Protein AF-N9PE21-F1 (afdb_monomer_lite)

Sequence (250 aa):
MKIEFIKHDYENELDTVLYGLNVDQYQYDQEKIIFHNCLNPQIITEMDALKLFTRTKKDYLFGLYLSCHQKNLHEKMSDQIYFCFDFAYQNNDLVIFYSFDGEEDAELELNEFFKRKELIYKYLKGECGQKYWFALSDFDKKCWLDVSYLRAQLVQKDDRIVKEIILDGAYIESELDLYCYIGEEVCGVLGYMGCNSMALRDCLTDEIRPIQYPLRIVWKNFEYSKQKFNQDDIQYFIDLLSQNADLQIC

Foldseek 3Di:
DKKFKWFADPVVRDIDTPDMWDADDWDDDQWKIKGPLGADPVNVVSCVVVVVQVCQDFDVRIWMKDKDWDADPPDIFMDIDIDTWGWDDDPNMIMTGDPPPPDPPVSLVVVLRVLLNVVVVCVRVVVQAPLSLLPDDPSSLLSLQVNLVRRLPPPDDPLAAAAEFEAELLSALDPSSVQQRVQCRFQNHSGGCDRDLVSNLCSLPVPSGRYDHNHHYEYEPNVSNVVNDDPVVSVVVVVSCVVRHNYHYD

pLDDT: mean 90.0, std 10.02, range [47.62, 98.75]

Secondary structure (DSSP, 8-state):
-EEEEEEEETTTTEEEEEEEEE-S-EEE-SSEEEETT---HHHHHHHHHTT-TT--S--TTEEEEEEEEEE-SS-EEEEEEEE--EEEEETTEEEEE---SS-HHHHHHHHHHHHHHHHHHHHHTT---TTGGGGS-HHHHHHHHHHHHHHHTS-------EEEEEEEGGG-SSHHHHHHHHHHHHH-TT--S-SSHHHHHHHHHSS-SSEEEEEEEEEETHHHHHTTS-HHHHHHHHHHHHHHSEEEE-

Structure (mmCIF, N/CA/C/O backbone):
data_AF-N9PE21-F1
#
_entry.id   AF-N9PE21-F1
#
loop_
_atom_site.group_PDB
_atom_site.id
_atom_site.type_symbol
_atom_site.label_atom_id
_atom_site.label_alt_id
_atom_site.label_comp_id
_atom_site.label_asym_id
_atom_site.label_entity_id
_atom_site.label_seq_id
_atom_site.pdbx_PDB_ins_code
_atom_site.Cartn_x
_atom_site.Cartn_y
_atom_site.Cartn_z
_atom_site.occupancy
_atom_site.B_iso_or_equiv
_atom_site.auth_seq_id
_atom_site.auth_comp_id
_atom_site.auth_asym_id
_atom_site.auth_atom_id
_atom_site.pdbx_PDB_model_num
ATOM 1 N N . MET A 1 1 ? -13.674 -7.285 9.544 1.00 89.44 1 MET A N 1
ATOM 2 C CA . MET A 1 1 ? -12.725 -6.305 10.126 1.00 89.44 1 MET A CA 1
ATOM 3 C C . MET A 1 1 ? -12.658 -6.569 11.615 1.00 89.44 1 MET A C 1
ATOM 5 O O . MET A 1 1 ? -13.638 -7.074 12.151 1.00 89.44 1 MET A O 1
ATOM 9 N N . LYS A 1 2 ? -11.532 -6.298 12.265 1.00 91.94 2 LYS A N 1
ATOM 10 C CA . LYS A 1 2 ? -11.406 -6.436 13.713 1.00 91.94 2 LYS A CA 1
ATOM 11 C C . LYS A 1 2 ? -11.148 -5.060 14.322 1.00 91.94 2 LYS A C 1
ATOM 13 O O . LYS A 1 2 ? -10.406 -4.271 13.746 1.00 91.94 2 LYS A O 1
ATOM 18 N N . ILE A 1 3 ? -11.808 -4.790 15.439 1.00 91.19 3 ILE A N 1
ATOM 19 C CA . ILE A 1 3 ? -11.647 -3.592 16.256 1.00 91.19 3 ILE A CA 1
ATOM 20 C C . ILE A 1 3 ? -11.033 -4.039 17.575 1.00 91.19 3 ILE A C 1
ATOM 22 O O . ILE A 1 3 ? -11.584 -4.928 18.224 1.00 91.19 3 ILE A O 1
ATOM 26 N N . GLU A 1 4 ? -9.923 -3.442 17.983 1.00 92.06 4 GLU A N 1
ATOM 27 C CA . GLU A 1 4 ? -9.265 -3.743 19.252 1.00 92.06 4 GLU A CA 1
ATOM 28 C C . GLU A 1 4 ? -9.122 -2.473 20.081 1.00 92.06 4 GLU A C 1
ATOM 30 O O . GLU A 1 4 ? -8.476 -1.519 19.663 1.00 92.06 4 GLU A O 1
ATOM 35 N N . PHE A 1 5 ? -9.730 -2.477 21.266 1.00 88.81 5 PHE A N 1
ATOM 36 C CA . PHE A 1 5 ? -9.583 -1.426 22.266 1.00 88.81 5 PHE A CA 1
ATOM 37 C C . PHE A 1 5 ? -8.279 -1.643 23.004 1.00 88.81 5 PHE A C 1
ATOM 39 O O . PHE A 1 5 ? -8.094 -2.685 23.640 1.00 88.81 5 PH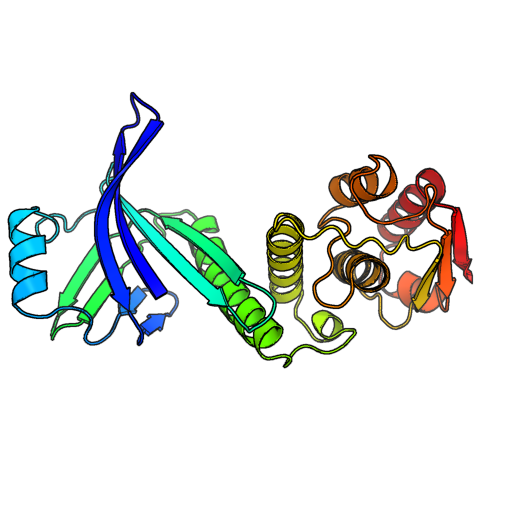E A O 1
ATOM 46 N N . ILE A 1 6 ? -7.389 -0.664 22.917 1.00 89.62 6 ILE A N 1
ATOM 47 C CA . ILE A 1 6 ? -6.035 -0.761 23.439 1.00 89.62 6 ILE A CA 1
ATOM 48 C C . ILE A 1 6 ? -5.814 0.313 24.485 1.00 89.62 6 ILE A C 1
ATOM 50 O O . ILE A 1 6 ? -6.261 1.450 24.343 1.00 89.62 6 ILE A O 1
ATOM 54 N N . LYS A 1 7 ? -5.102 -0.074 25.541 1.00 88.12 7 LYS A N 1
ATOM 55 C CA . LYS A 1 7 ? -4.497 0.859 26.478 1.00 88.12 7 LYS A CA 1
ATOM 56 C C . LYS A 1 7 ? -2.994 0.901 26.241 1.00 88.12 7 LYS A C 1
ATOM 58 O O . LYS A 1 7 ? -2.342 -0.138 26.354 1.00 88.12 7 LYS A O 1
ATOM 63 N N . HIS A 1 8 ? -2.486 2.092 25.963 1.00 85.56 8 HIS A N 1
ATOM 64 C CA . HIS A 1 8 ? -1.066 2.361 25.819 1.00 85.56 8 HIS A CA 1
ATOM 65 C C . HIS A 1 8 ? -0.448 2.711 27.177 1.00 85.56 8 HIS A C 1
ATOM 67 O O . HIS A 1 8 ? -1.010 3.484 27.962 1.00 85.56 8 HIS A O 1
ATOM 73 N N . ASP A 1 9 ? 0.710 2.128 27.455 1.00 86.12 9 ASP A N 1
ATOM 74 C CA . ASP A 1 9 ? 1.571 2.461 28.582 1.00 86.12 9 ASP A CA 1
ATOM 75 C C . ASP A 1 9 ? 2.827 3.170 28.061 1.00 86.12 9 ASP A C 1
ATOM 77 O O . ASP A 1 9 ? 3.767 2.514 27.613 1.00 86.12 9 ASP A O 1
ATOM 81 N N . TYR A 1 10 ? 2.840 4.506 28.132 1.00 80.50 10 TYR A N 1
ATOM 82 C CA . TYR A 1 10 ? 3.963 5.324 27.656 1.00 80.50 10 TYR A CA 1
ATOM 83 C C . TYR A 1 10 ? 5.261 5.090 28.433 1.00 80.50 10 TYR A C 1
ATOM 85 O O . TYR A 1 10 ? 6.333 5.328 27.887 1.00 80.50 10 TYR A O 1
ATOM 93 N N . GLU A 1 11 ? 5.197 4.662 29.699 1.00 84.75 11 GLU A N 1
ATOM 94 C CA . GLU A 1 11 ? 6.416 4.449 30.490 1.00 84.75 11 GLU A CA 1
ATOM 95 C C . GLU A 1 11 ? 7.181 3.215 30.007 1.00 84.75 11 GLU A C 1
ATOM 97 O O . GLU A 1 11 ? 8.410 3.192 30.053 1.00 84.75 11 GLU A O 1
ATOM 102 N N . ASN A 1 12 ? 6.452 2.200 29.537 1.00 87.00 12 ASN A N 1
ATOM 103 C CA . ASN A 1 12 ? 7.014 0.924 29.106 1.00 87.00 12 ASN A CA 1
ATOM 104 C C . ASN A 1 12 ? 6.946 0.702 27.586 1.00 87.00 12 ASN A C 1
ATOM 106 O O . ASN A 1 12 ? 7.414 -0.334 27.121 1.00 87.00 12 ASN A O 1
ATOM 110 N N . GLU A 1 13 ? 6.361 1.639 26.832 1.00 84.31 13 GLU A N 1
ATOM 111 C CA . GLU A 1 13 ? 6.072 1.528 25.392 1.00 84.31 13 GLU A CA 1
ATOM 112 C C . GLU A 1 13 ? 5.295 0.242 25.047 1.00 84.31 13 GLU A C 1
ATOM 114 O O . GLU A 1 13 ? 5.602 -0.476 24.093 1.00 84.31 13 GLU A O 1
ATOM 119 N N . LEU A 1 14 ? 4.282 -0.079 25.861 1.00 87.31 14 LEU A N 1
ATOM 120 C CA . LEU A 1 14 ? 3.500 -1.312 25.742 1.00 87.31 14 LEU A CA 1
ATOM 121 C C . LEU A 1 14 ? 2.034 -1.038 25.408 1.00 87.31 14 LEU A C 1
ATOM 123 O O . LEU A 1 14 ? 1.333 -0.336 26.137 1.00 87.31 14 LEU A O 1
ATOM 127 N N . ASP A 1 15 ? 1.544 -1.710 24.369 1.00 86.44 15 ASP A N 1
ATOM 128 C CA . ASP A 1 15 ? 0.126 -1.759 24.016 1.00 86.44 15 ASP A CA 1
ATOM 129 C C . ASP A 1 15 ? -0.542 -2.999 24.621 1.00 86.44 15 ASP A C 1
ATOM 131 O O . ASP A 1 15 ? -0.157 -4.139 24.353 1.00 86.44 15 ASP A O 1
ATOM 135 N N . THR A 1 16 ? -1.586 -2.789 25.426 1.00 89.75 16 THR A N 1
ATOM 136 C CA . THR A 1 16 ? -2.409 -3.874 25.979 1.00 89.75 16 THR A CA 1
ATOM 137 C C . THR A 1 16 ? -3.788 -3.885 25.335 1.00 89.75 16 THR A C 1
ATOM 139 O O . THR A 1 16 ? -4.572 -2.955 25.528 1.00 89.75 16 THR A O 1
ATOM 142 N N . VAL A 1 17 ? -4.122 -4.970 24.629 1.00 91.25 17 VAL A N 1
ATOM 143 C CA . VAL A 1 17 ? -5.485 -5.206 24.130 1.00 91.25 17 VAL A CA 1
ATOM 144 C C . VAL A 1 17 ? -6.409 -5.498 25.309 1.00 91.25 17 VAL A C 1
ATOM 146 O O . VAL A 1 17 ? -6.229 -6.476 26.034 1.00 91.25 17 VAL A O 1
ATOM 149 N N . LEU A 1 18 ? -7.421 -4.658 25.485 1.00 90.62 18 LEU A N 1
ATOM 150 C CA . LEU A 1 18 ? -8.425 -4.790 26.536 1.00 90.62 18 LEU A CA 1
ATOM 151 C C . LEU A 1 18 ? -9.670 -5.524 26.057 1.00 90.62 18 LEU A C 1
ATOM 153 O O . LEU A 1 18 ? -10.272 -6.277 26.818 1.00 90.62 18 LEU A O 1
ATOM 157 N N . TYR A 1 19 ? -10.064 -5.292 24.806 1.00 91.00 19 TYR A N 1
ATOM 158 C CA . TYR A 1 19 ? -11.241 -5.920 24.224 1.00 91.00 19 TYR A CA 1
ATOM 159 C C . TYR A 1 19 ? -11.145 -5.962 22.701 1.00 91.00 19 TYR A C 1
ATOM 161 O O . TYR A 1 19 ? -10.560 -5.066 22.097 1.00 91.00 19 TYR A O 1
ATOM 169 N N . GLY A 1 20 ? -11.731 -6.985 22.076 1.00 91.69 20 GLY A N 1
ATOM 170 C CA . GLY A 1 20 ? -11.689 -7.180 20.628 1.00 91.69 20 GLY A CA 1
ATOM 171 C C . GLY A 1 20 ? -13.053 -7.549 20.054 1.00 91.69 20 GLY A C 1
ATOM 172 O O . GLY A 1 20 ? -13.732 -8.427 20.581 1.00 91.69 20 GLY A O 1
ATOM 173 N N . LEU A 1 21 ? -13.430 -6.917 18.946 1.00 91.81 21 LEU A N 1
ATOM 174 C CA . LEU A 1 21 ? -14.684 -7.143 18.232 1.00 91.81 21 LEU A CA 1
ATOM 175 C C . LEU A 1 21 ? -14.412 -7.500 16.776 1.00 91.81 21 LEU A C 1
ATOM 177 O O . LEU A 1 21 ? -13.614 -6.848 16.109 1.00 91.81 21 LEU A O 1
ATOM 181 N N . ASN A 1 22 ? -15.117 -8.505 16.260 1.00 90.69 22 ASN A N 1
ATOM 182 C CA . ASN A 1 22 ? -15.176 -8.750 14.822 1.00 90.69 22 ASN A CA 1
ATOM 183 C C . ASN A 1 22 ? -16.425 -8.081 14.260 1.00 90.69 22 ASN A C 1
ATOM 185 O O . ASN A 1 22 ? -17.516 -8.257 14.798 1.00 90.69 22 ASN A O 1
ATOM 189 N N . VAL A 1 23 ? -16.255 -7.333 13.174 1.00 90.50 23 VAL A N 1
ATOM 190 C CA . VAL A 1 23 ? -17.338 -6.611 12.511 1.00 90.50 23 VAL A CA 1
ATOM 191 C C . VAL A 1 23 ? -17.333 -6.881 11.015 1.00 90.50 23 VAL A C 1
ATOM 193 O O . VAL A 1 23 ? -16.296 -6.769 10.347 1.00 90.50 23 VAL A O 1
ATOM 196 N N . ASP A 1 24 ? -18.520 -7.184 10.497 1.00 86.81 24 ASP A N 1
ATOM 197 C CA . ASP A 1 24 ? -18.759 -7.457 9.081 1.00 86.81 24 ASP A CA 1
ATOM 198 C C . ASP A 1 24 ? -19.361 -6.260 8.338 1.00 86.81 24 ASP A C 1
ATOM 200 O O . ASP A 1 24 ? -19.059 -6.053 7.164 1.00 86.81 24 ASP A O 1
ATOM 204 N N . GLN A 1 25 ? -20.186 -5.458 9.017 1.00 91.56 25 GLN A N 1
ATOM 205 C CA . GLN A 1 25 ? -20.906 -4.330 8.429 1.00 91.56 25 GLN A CA 1
ATOM 206 C C . GLN A 1 25 ? -20.459 -3.013 9.046 1.00 91.56 25 GLN A C 1
ATOM 208 O O . GLN A 1 25 ? -20.489 -2.841 10.263 1.00 91.56 25 GLN A O 1
ATOM 213 N N . TYR A 1 26 ? -20.062 -2.074 8.196 1.00 92.00 26 TYR A N 1
ATOM 214 C CA . TYR A 1 26 ? -19.670 -0.743 8.624 1.00 92.00 26 TYR A CA 1
ATOM 215 C C . TYR A 1 26 ? -19.947 0.291 7.532 1.00 92.00 26 TYR A C 1
ATOM 217 O O . TYR A 1 26 ? -20.023 -0.047 6.349 1.00 92.00 26 TYR A O 1
ATOM 225 N N . GLN A 1 27 ? -20.058 1.545 7.949 1.00 91.31 27 GLN A N 1
ATOM 226 C CA . GLN A 1 27 ? -20.088 2.735 7.111 1.00 91.31 27 GLN A CA 1
ATOM 227 C C . GLN A 1 27 ? -19.018 3.706 7.617 1.00 91.31 27 GLN A C 1
ATOM 229 O O . GLN A 1 27 ? -18.756 3.766 8.814 1.00 91.31 27 GLN A O 1
ATOM 234 N N . TYR A 1 28 ? -18.400 4.453 6.712 1.00 88.38 28 TYR A N 1
ATOM 235 C CA . TYR A 1 28 ? -17.397 5.463 7.029 1.00 88.38 28 TYR A CA 1
ATOM 236 C C . TYR A 1 28 ? -17.620 6.691 6.143 1.00 88.38 28 TYR A C 1
ATOM 238 O O . TYR A 1 28 ? -17.964 6.540 4.968 1.00 88.38 28 TYR A O 1
ATOM 246 N N . ASP A 1 29 ? -17.462 7.876 6.722 1.00 83.44 29 ASP A N 1
ATOM 247 C CA . ASP A 1 29 ? -17.485 9.169 6.035 1.00 83.44 29 ASP A CA 1
ATOM 248 C C . ASP A 1 29 ? -16.375 10.082 6.589 1.00 83.44 29 ASP A C 1
ATOM 250 O O . ASP A 1 29 ? -15.384 9.587 7.098 1.00 83.44 29 ASP A O 1
ATOM 254 N N . GLN A 1 30 ? -16.470 11.405 6.456 1.00 76.12 30 GLN A N 1
ATOM 255 C CA . GLN A 1 30 ? -15.433 12.316 6.964 1.00 76.12 30 GLN A CA 1
ATOM 256 C C . GLN A 1 30 ? -15.584 12.653 8.454 1.00 76.12 30 GLN A C 1
ATOM 258 O O . GLN A 1 30 ? -14.714 13.303 9.014 1.00 76.12 30 GLN A O 1
ATOM 263 N N . GLU A 1 31 ? -16.655 12.226 9.121 1.00 80.06 31 GLU A N 1
ATOM 264 C CA . GLU A 1 31 ? -16.940 12.593 10.516 1.00 80.06 31 GLU A CA 1
ATOM 265 C C . GLU A 1 31 ? -16.901 11.392 11.465 1.00 80.06 31 GLU A C 1
ATOM 267 O O . GLU A 1 31 ? -16.630 11.538 12.663 1.00 80.06 31 GLU A O 1
ATOM 272 N N . LYS A 1 32 ? -17.239 10.201 10.961 1.00 86.62 32 LYS A N 1
ATOM 273 C CA . LYS A 1 32 ? -17.385 9.003 11.787 1.00 86.62 32 LYS A CA 1
ATOM 274 C C . LYS A 1 32 ? -17.209 7.693 11.027 1.00 86.62 32 LYS A C 1
ATOM 276 O O . LYS A 1 32 ? -17.434 7.580 9.823 1.00 86.62 32 LYS A O 1
ATOM 281 N N . ILE A 1 33 ? -16.924 6.648 11.803 1.00 89.88 33 ILE A N 1
ATOM 282 C CA . ILE A 1 33 ? -17.115 5.253 11.397 1.00 89.88 33 ILE A CA 1
ATOM 283 C C . ILE A 1 33 ? -18.283 4.690 12.204 1.00 89.88 33 ILE A C 1
ATOM 285 O O . ILE A 1 33 ? -18.308 4.791 13.429 1.00 89.88 33 ILE A O 1
ATOM 289 N N . ILE A 1 34 ? -19.237 4.054 11.537 1.00 92.25 34 ILE A N 1
ATOM 290 C CA . ILE A 1 34 ? -20.330 3.322 12.173 1.00 92.25 34 ILE A CA 1
ATOM 291 C C . ILE A 1 34 ? -20.122 1.836 11.913 1.00 92.25 34 ILE A C 1
ATOM 293 O O . ILE A 1 34 ? -20.087 1.406 10.765 1.00 92.25 34 ILE A O 1
ATOM 297 N N . PHE A 1 35 ? -20.018 1.042 12.970 1.00 93.06 35 PHE A N 1
ATOM 298 C CA . PHE A 1 35 ? -19.996 -0.416 12.917 1.00 93.06 35 PHE A CA 1
ATOM 299 C C . PHE A 1 35 ? -21.379 -0.924 13.298 1.00 93.06 35 PHE A C 1
ATOM 301 O O . PHE A 1 35 ? -21.824 -0.742 14.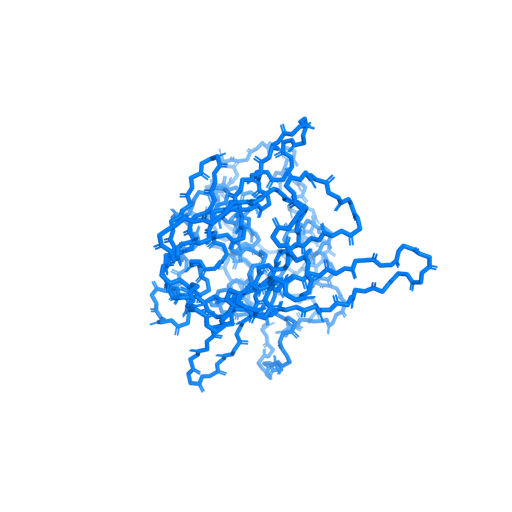432 1.00 93.06 35 PHE A O 1
ATOM 308 N N . HIS A 1 36 ? -22.071 -1.533 12.339 1.00 94.00 36 HIS A N 1
ATOM 309 C CA . HIS A 1 36 ? -23.476 -1.877 12.498 1.00 94.00 36 HIS A CA 1
ATOM 310 C C . HIS A 1 36 ? -23.667 -3.218 13.198 1.00 94.00 36 HIS A C 1
ATOM 312 O O . HIS A 1 36 ? -22.988 -4.196 12.878 1.00 94.00 36 HIS A O 1
ATOM 318 N N . ASN A 1 37 ? -24.648 -3.274 14.102 1.00 92.06 37 ASN A N 1
ATOM 319 C CA . ASN A 1 37 ? -25.101 -4.473 14.806 1.00 92.06 37 ASN A CA 1
ATOM 320 C C . ASN A 1 37 ? -23.958 -5.289 15.441 1.00 92.06 37 ASN A C 1
ATOM 322 O O . ASN A 1 37 ? -24.026 -6.519 15.506 1.00 92.06 37 ASN A O 1
ATOM 326 N N . CYS A 1 38 ? -22.889 -4.625 15.886 1.00 91.50 38 CYS A N 1
ATOM 327 C CA . CYS A 1 38 ? -21.704 -5.286 16.428 1.00 91.50 38 CYS A CA 1
ATOM 328 C C . CYS A 1 38 ? -21.755 -5.473 17.951 1.00 91.50 38 CYS A C 1
ATOM 330 O O . CYS A 1 38 ? -20.919 -6.184 18.507 1.00 91.50 38 CYS A O 1
ATOM 332 N N . LEU A 1 39 ? -22.719 -4.847 18.633 1.00 91.00 39 LEU A N 1
ATOM 333 C CA . LEU A 1 39 ? -22.893 -4.933 20.080 1.00 91.00 39 LEU A CA 1
ATOM 334 C C . LEU A 1 39 ? -24.134 -5.765 20.412 1.00 91.00 39 LEU A C 1
ATOM 336 O O . LEU A 1 39 ? -25.225 -5.520 19.909 1.00 91.00 39 LEU A O 1
ATOM 340 N N . ASN A 1 40 ? -23.983 -6.750 21.292 1.00 89.94 40 ASN A N 1
ATOM 341 C CA . ASN A 1 40 ? -25.093 -7.522 21.852 1.00 89.94 40 ASN A CA 1
ATOM 342 C C . ASN A 1 40 ? -25.111 -7.369 23.389 1.00 89.94 40 ASN A C 1
ATOM 344 O O . ASN A 1 40 ? -24.142 -6.858 23.954 1.00 89.94 40 ASN A O 1
ATOM 348 N N . PRO A 1 41 ? -26.169 -7.809 24.098 1.00 90.19 41 PRO A N 1
ATOM 349 C CA . PRO A 1 41 ? -26.272 -7.600 25.545 1.00 90.19 41 PRO A CA 1
ATOM 350 C C . PRO A 1 41 ? -25.096 -8.159 26.360 1.00 90.19 41 PRO A C 1
ATOM 352 O O . PRO A 1 41 ? -24.710 -7.567 27.369 1.00 90.19 41 PRO A O 1
ATOM 355 N N . GLN A 1 42 ? -24.508 -9.278 25.923 1.00 92.31 42 GLN A N 1
ATOM 356 C CA . GLN A 1 42 ? -23.331 -9.851 26.571 1.00 92.31 42 GLN A CA 1
ATOM 357 C C . GLN A 1 42 ? -22.110 -8.942 26.383 1.00 92.31 42 GLN A C 1
ATOM 359 O O . GLN A 1 42 ? -21.472 -8.578 27.366 1.00 92.31 42 GLN A O 1
ATOM 364 N N . ILE A 1 43 ? -21.836 -8.523 25.144 1.00 91.00 43 ILE A N 1
ATOM 365 C CA . ILE A 1 43 ? -20.731 -7.610 24.810 1.00 91.00 43 ILE A CA 1
ATOM 366 C C . ILE A 1 43 ? -20.858 -6.306 25.600 1.00 91.00 43 ILE A C 1
ATOM 368 O O . ILE A 1 43 ? -19.885 -5.842 26.184 1.00 91.00 43 ILE A O 1
ATOM 372 N N . ILE A 1 44 ? -22.065 -5.737 25.668 1.00 88.62 44 ILE A N 1
ATOM 373 C CA . ILE A 1 44 ? -22.308 -4.498 26.414 1.00 88.62 44 ILE A CA 1
ATOM 374 C C . ILE A 1 44 ? -21.953 -4.695 27.894 1.00 88.62 44 ILE A C 1
ATOM 376 O O . ILE A 1 44 ? -21.209 -3.902 28.460 1.00 88.62 44 ILE A O 1
ATOM 380 N N . THR A 1 45 ? -22.397 -5.800 28.496 1.00 90.75 45 THR A N 1
ATOM 381 C CA . THR A 1 45 ? -22.094 -6.113 29.902 1.00 90.75 45 THR A CA 1
ATOM 382 C C . THR A 1 45 ? -20.586 -6.249 30.150 1.00 90.75 45 THR A C 1
ATOM 384 O O . THR A 1 45 ? -20.071 -5.752 31.152 1.00 90.75 45 THR A O 1
ATOM 387 N N . GLU A 1 46 ? -19.861 -6.905 29.242 1.00 91.25 46 GLU A N 1
ATOM 388 C CA . GLU A 1 46 ? -18.405 -7.075 29.334 1.00 91.25 46 GLU A CA 1
ATOM 389 C C . GLU A 1 46 ? -17.667 -5.734 29.201 1.00 91.25 46 GLU A C 1
ATOM 391 O O . GLU A 1 46 ? -16.805 -5.407 30.020 1.00 91.25 46 GLU A O 1
ATOM 396 N N . MET A 1 47 ? -18.039 -4.921 28.212 1.00 88.94 47 MET A N 1
ATOM 397 C CA . MET A 1 47 ? -17.443 -3.606 27.973 1.00 88.94 47 MET A CA 1
ATOM 398 C C . MET A 1 47 ? -17.753 -2.603 29.105 1.00 88.94 47 MET A C 1
ATOM 400 O O . MET A 1 47 ? -16.886 -1.796 29.459 1.00 88.94 47 MET A O 1
ATOM 404 N N . ASP A 1 48 ? -18.939 -2.680 29.721 1.00 87.94 48 ASP A N 1
ATOM 405 C CA . ASP A 1 48 ? -19.306 -1.919 30.925 1.00 87.94 48 ASP A CA 1
ATOM 406 C C . ASP A 1 48 ? -18.436 -2.307 32.127 1.00 87.94 48 ASP A C 1
ATOM 408 O O . ASP A 1 48 ? -17.896 -1.437 32.817 1.00 87.94 48 ASP A O 1
ATOM 412 N N . ALA A 1 49 ? -18.240 -3.610 32.365 1.00 89.69 49 ALA A N 1
ATOM 413 C CA . ALA A 1 49 ? -17.390 -4.103 33.452 1.00 89.69 49 ALA A CA 1
ATOM 414 C C . ALA A 1 49 ? -15.930 -3.634 33.303 1.00 89.69 49 ALA A C 1
ATOM 416 O O . ALA A 1 49 ? -15.257 -3.348 34.297 1.00 89.69 49 ALA A O 1
ATOM 417 N N . LEU A 1 50 ? -15.464 -3.490 32.059 1.00 87.25 50 LEU A N 1
ATOM 418 C CA . LEU A 1 50 ? -14.152 -2.944 31.703 1.00 87.25 50 LEU A CA 1
ATOM 419 C C . LEU A 1 50 ? -14.094 -1.405 31.718 1.00 87.25 50 LEU A C 1
ATOM 421 O O . LEU A 1 50 ? -13.025 -0.830 31.501 1.00 87.25 50 LEU A O 1
ATOM 425 N N . LYS A 1 51 ? -15.214 -0.724 32.003 1.00 84.94 51 LYS A N 1
ATOM 426 C CA . LYS A 1 51 ? -15.339 0.743 31.996 1.00 84.94 51 LYS A CA 1
ATOM 427 C C . LYS A 1 51 ? -14.912 1.362 30.661 1.00 84.94 51 LYS A C 1
ATOM 429 O O . LYS A 1 51 ? -14.255 2.408 30.634 1.00 84.94 51 LYS A O 1
ATOM 434 N N . LEU A 1 52 ? -15.252 0.702 29.552 1.00 81.50 52 LEU A N 1
ATOM 435 C CA . LEU A 1 52 ? -14.994 1.232 28.212 1.00 81.50 52 LEU A CA 1
ATOM 436 C C . LEU A 1 52 ? -16.000 2.336 27.881 1.00 81.50 52 LEU A C 1
ATOM 438 O O . LEU A 1 52 ? -15.600 3.425 27.490 1.00 81.50 52 LEU A O 1
ATOM 442 N N . PHE A 1 53 ? -17.290 2.116 28.148 1.00 75.50 53 PHE A N 1
ATOM 443 C CA . PHE A 1 53 ? -18.356 3.067 27.807 1.00 75.50 53 PHE A CA 1
ATOM 444 C C . PHE A 1 53 ? -18.381 4.353 28.639 1.00 75.50 53 PHE A C 1
ATOM 446 O O . PHE A 1 53 ? -19.018 5.327 28.253 1.00 75.50 53 PHE A O 1
ATOM 453 N N . THR A 1 54 ? -17.686 4.393 29.776 1.00 71.25 54 THR A N 1
ATOM 454 C CA . THR A 1 54 ? -17.605 5.604 30.609 1.00 71.25 54 THR A CA 1
ATOM 455 C C . THR A 1 54 ? -16.619 6.642 30.066 1.00 71.25 54 THR A C 1
ATOM 457 O O . THR A 1 54 ? -16.492 7.722 30.639 1.00 71.25 54 THR A O 1
ATOM 460 N N . ARG A 1 55 ? -15.881 6.314 29.000 1.00 66.19 55 ARG A N 1
ATOM 461 C CA . ARG A 1 55 ? -14.825 7.148 28.421 1.00 66.19 55 ARG A CA 1
ATOM 462 C C . ARG A 1 55 ? -15.369 7.858 27.187 1.00 66.19 55 ARG A C 1
ATOM 464 O O . ARG A 1 55 ? -15.258 7.362 26.078 1.00 66.19 55 ARG A O 1
ATOM 471 N N . THR A 1 56 ? -16.004 9.004 27.397 1.00 59.03 56 THR A N 1
ATOM 472 C CA . THR A 1 56 ? -16.634 9.797 26.325 1.00 59.03 56 THR A CA 1
ATOM 473 C C . THR A 1 56 ? -15.785 11.005 25.910 1.00 59.03 56 THR A C 1
ATOM 475 O O . THR A 1 56 ? -16.339 12.009 25.467 1.00 59.03 56 THR A O 1
ATOM 478 N N . LYS A 1 57 ? -14.477 10.978 26.193 1.00 64.25 57 LYS A N 1
ATOM 479 C CA . LYS A 1 57 ? -13.515 12.022 25.823 1.00 64.25 57 LYS A CA 1
ATOM 480 C C . LYS A 1 57 ? -12.188 11.379 25.438 1.00 64.25 57 LYS A C 1
ATOM 482 O O . LYS A 1 57 ? -11.765 10.450 26.133 1.00 64.25 57 LYS A O 1
ATOM 487 N N . LYS A 1 58 ? -11.522 11.956 24.433 1.00 66.50 58 LYS A N 1
ATOM 488 C CA . LYS A 1 58 ? -10.171 11.606 23.979 1.00 66.50 58 LYS A CA 1
ATOM 489 C C . LYS A 1 58 ? -9.228 11.428 25.175 1.00 66.50 58 LYS A C 1
ATOM 491 O O . LYS A 1 58 ? -8.960 12.369 25.924 1.00 66.50 58 LYS A O 1
ATOM 496 N N . ASP A 1 59 ? -8.749 10.201 25.347 1.00 72.31 59 ASP A N 1
ATOM 497 C CA . ASP A 1 59 ? -7.769 9.787 26.350 1.00 72.31 59 ASP A CA 1
ATOM 498 C C . ASP A 1 59 ? -6.568 9.228 25.591 1.00 72.31 59 ASP A C 1
ATOM 500 O O . ASP A 1 59 ? -6.677 8.181 24.969 1.00 72.31 59 ASP A O 1
ATOM 504 N N . TYR A 1 60 ? -5.433 9.925 25.614 1.00 73.25 60 TYR A N 1
ATOM 505 C CA . TYR A 1 60 ? -4.245 9.540 24.841 1.00 73.25 60 TYR A CA 1
ATOM 506 C C . TYR A 1 60 ? -3.623 8.211 25.295 1.00 73.25 60 TYR A C 1
ATOM 508 O O . TYR A 1 60 ? -2.848 7.610 24.560 1.00 73.25 60 TYR A O 1
ATOM 516 N N . LEU A 1 61 ? -3.985 7.715 26.484 1.00 79.44 61 LEU A N 1
ATOM 517 C CA . LEU A 1 61 ? -3.609 6.374 26.942 1.00 79.44 61 LEU A CA 1
ATOM 518 C C . LEU A 1 61 ? -4.492 5.281 26.333 1.00 79.44 61 LEU A C 1
ATOM 520 O O . LEU A 1 61 ? -4.328 4.109 26.670 1.00 79.44 61 LEU A O 1
ATOM 524 N N . PHE A 1 62 ? -5.474 5.646 25.514 1.00 79.50 62 PHE A N 1
ATOM 525 C CA . PHE A 1 62 ? -6.481 4.746 24.993 1.00 79.50 62 PHE A CA 1
ATOM 526 C C . PHE A 1 62 ? -6.710 4.981 23.504 1.00 79.50 62 PHE A C 1
ATOM 528 O O . PHE A 1 62 ? -6.991 6.091 23.059 1.00 79.50 62 PHE A O 1
ATOM 535 N N . GLY A 1 63 ? -6.665 3.909 22.729 1.00 83.75 63 GLY A N 1
ATOM 536 C CA . GLY A 1 63 ? -6.882 3.989 21.293 1.00 83.75 63 GLY A CA 1
ATOM 537 C C . GLY A 1 63 ? -7.548 2.747 20.739 1.00 83.75 63 GLY A C 1
ATOM 538 O O . GLY A 1 63 ? -7.854 1.791 21.462 1.00 83.75 63 GLY A O 1
ATOM 539 N N . LEU A 1 64 ? -7.815 2.794 19.442 1.00 85.62 64 LEU A N 1
ATOM 540 C CA . LEU A 1 64 ? -8.335 1.672 18.684 1.00 85.62 64 LEU A CA 1
ATOM 541 C C . LEU A 1 64 ? -7.324 1.239 17.651 1.00 85.62 64 LEU A C 1
ATOM 543 O O . LEU A 1 64 ? -6.844 2.061 16.877 1.00 85.62 64 LEU A O 1
ATOM 547 N N . TYR A 1 65 ? -7.095 -0.067 17.591 1.00 89.56 65 TYR A N 1
ATOM 548 C CA . TYR A 1 65 ? -6.568 -0.694 16.394 1.00 89.56 65 TYR A CA 1
ATOM 549 C C . TYR A 1 65 ? -7.725 -1.177 15.530 1.00 89.56 65 TYR A C 1
ATOM 551 O O . TYR A 1 65 ? -8.540 -2.005 15.950 1.00 89.56 65 TYR A O 1
ATOM 559 N N . LEU A 1 66 ? -7.776 -0.682 14.299 1.00 91.25 66 LEU A N 1
ATOM 560 C CA . LEU A 1 66 ? -8.539 -1.322 13.241 1.00 91.25 66 LEU A CA 1
ATOM 561 C C . LEU A 1 66 ? -7.594 -2.218 12.466 1.00 91.25 66 LEU A C 1
ATOM 563 O O . LEU A 1 66 ? -6.577 -1.758 11.959 1.00 91.25 66 LEU A O 1
ATOM 567 N N . SER A 1 67 ? -7.942 -3.492 12.343 1.00 91.38 67 SER A N 1
ATOM 568 C CA . SER A 1 67 ? -7.183 -4.427 11.524 1.00 91.38 67 SER A CA 1
ATOM 569 C C . SER A 1 67 ? -8.071 -5.106 10.493 1.00 91.38 67 SER A C 1
ATOM 571 O O . SER A 1 67 ? -9.232 -5.488 10.722 1.00 91.38 67 SER A O 1
ATOM 573 N N . CYS A 1 68 ? -7.518 -5.250 9.294 1.00 90.12 68 CYS A N 1
ATOM 574 C CA . CYS A 1 68 ? -8.107 -6.046 8.242 1.00 90.12 68 CYS A CA 1
ATOM 575 C C . CYS A 1 68 ? -7.197 -7.239 7.962 1.00 90.12 68 CYS A C 1
ATOM 577 O O . CYS A 1 68 ? -5.998 -7.104 7.755 1.00 90.12 68 CYS A O 1
ATOM 579 N N . HIS A 1 69 ? -7.780 -8.434 7.983 1.00 89.06 69 HIS A N 1
ATOM 580 C CA . HIS A 1 69 ? -7.087 -9.664 7.634 1.00 89.06 69 HIS A CA 1
ATOM 581 C C . HIS A 1 69 ? -7.859 -10.311 6.502 1.00 89.06 69 HIS A C 1
ATOM 583 O O . HIS A 1 69 ? -9.032 -10.658 6.658 1.00 89.06 69 HIS A O 1
ATOM 589 N N . GLN A 1 70 ? -7.206 -10.459 5.362 1.00 87.38 70 GLN A N 1
ATOM 590 C CA . GLN A 1 70 ? -7.796 -11.049 4.177 1.00 87.38 70 GLN A CA 1
ATOM 591 C C . GLN A 1 70 ? -6.902 -12.176 3.676 1.00 87.38 70 GLN A C 1
ATOM 593 O O . GLN A 1 70 ? -5.690 -12.178 3.885 1.00 87.38 70 GLN A O 1
ATOM 598 N N . LYS A 1 71 ? -7.512 -13.188 3.067 1.00 90.50 71 LYS A N 1
ATOM 599 C CA . LYS A 1 71 ? -6.786 -14.339 2.538 1.00 90.50 71 LYS A CA 1
ATOM 600 C C . LYS A 1 71 ? -7.493 -14.915 1.325 1.00 90.50 71 LYS A C 1
ATOM 602 O O . LYS A 1 71 ? -8.723 -14.907 1.272 1.00 90.50 71 LYS A O 1
ATOM 607 N N . ASN A 1 72 ? -6.715 -15.474 0.412 1.00 86.88 72 ASN A N 1
ATOM 608 C CA . ASN A 1 72 ? -7.191 -16.415 -0.593 1.00 86.88 72 ASN A CA 1
ATOM 609 C C . ASN A 1 72 ? -6.499 -17.777 -0.377 1.00 86.88 72 ASN A C 1
ATOM 611 O O . ASN A 1 72 ? -6.039 -18.075 0.726 1.00 86.88 72 ASN A O 1
ATOM 615 N N . LEU A 1 73 ? -6.481 -18.634 -1.400 1.00 84.06 73 LEU A N 1
ATOM 616 C CA . LEU A 1 73 ? -5.846 -19.955 -1.324 1.00 84.06 73 LEU A CA 1
ATOM 617 C C . LEU A 1 73 ? -4.310 -19.900 -1.256 1.00 84.06 73 LEU A C 1
ATOM 619 O O . LEU A 1 73 ? -3.697 -20.875 -0.829 1.00 84.06 73 LEU A O 1
ATOM 623 N N . HIS A 1 74 ? -3.701 -18.795 -1.683 1.00 82.31 74 HIS A N 1
ATOM 624 C CA . HIS A 1 74 ? -2.258 -18.670 -1.893 1.00 82.31 74 HIS A CA 1
ATOM 625 C C . HIS A 1 74 ? -1.601 -17.692 -0.919 1.00 82.31 74 HIS A C 1
ATOM 627 O O . HIS A 1 74 ? -0.466 -17.899 -0.505 1.00 82.31 74 HIS A O 1
ATOM 633 N N . GLU A 1 75 ? -2.315 -16.638 -0.534 1.00 86.94 75 GLU A N 1
ATOM 634 C CA . GLU A 1 75 ? -1.758 -15.508 0.193 1.00 86.94 75 GLU A CA 1
ATOM 635 C C . GLU A 1 75 ? -2.687 -15.059 1.324 1.00 86.94 75 GLU A C 1
ATOM 637 O O . GLU A 1 75 ? -3.919 -15.130 1.235 1.00 86.94 75 GLU A O 1
ATOM 642 N N . LYS A 1 76 ? -2.073 -14.575 2.406 1.00 89.88 76 LYS A N 1
ATOM 643 C CA . LYS A 1 76 ? -2.742 -13.910 3.523 1.00 89.88 76 LYS A CA 1
ATOM 644 C C . LYS A 1 76 ? -2.104 -12.545 3.695 1.00 89.88 76 LYS A C 1
ATOM 646 O O . LYS A 1 76 ? -0.908 -12.463 3.943 1.00 89.88 76 LYS A O 1
ATOM 651 N N . MET A 1 77 ? -2.920 -11.506 3.629 1.00 91.38 77 MET A N 1
ATOM 652 C CA . MET A 1 77 ? -2.490 -10.126 3.788 1.00 91.38 77 MET A CA 1
ATOM 653 C C . MET A 1 77 ? -3.219 -9.487 4.960 1.00 91.38 77 MET A C 1
ATOM 655 O O . MET A 1 77 ? -4.376 -9.811 5.256 1.00 91.38 77 MET A O 1
ATOM 659 N N . SER A 1 78 ? -2.528 -8.582 5.638 1.00 89.56 78 SER A N 1
ATOM 660 C CA . SER A 1 78 ? -3.109 -7.800 6.713 1.00 89.56 78 SER A CA 1
ATOM 661 C C . SER A 1 78 ? -2.611 -6.376 6.689 1.00 89.56 78 SER A C 1
ATOM 663 O O . SER A 1 78 ? -1.447 -6.144 6.381 1.00 89.56 78 SER A O 1
ATOM 665 N N . ASP A 1 79 ? -3.499 -5.470 7.063 1.00 92.31 79 ASP A N 1
ATOM 666 C CA . ASP A 1 79 ? -3.199 -4.063 7.281 1.00 92.31 79 ASP A CA 1
ATOM 667 C C . ASP A 1 79 ? -3.861 -3.623 8.587 1.00 92.31 79 ASP A C 1
ATOM 669 O O . ASP A 1 79 ? -4.862 -4.222 9.013 1.00 92.31 79 ASP A O 1
ATOM 673 N N . GLN A 1 80 ? -3.298 -2.609 9.229 1.00 91.31 80 GLN A N 1
ATOM 674 C CA . GLN A 1 80 ? -3.781 -2.096 10.500 1.00 91.31 80 GLN A CA 1
ATOM 675 C C . GLN A 1 80 ? -3.516 -0.600 10.641 1.00 91.31 80 GLN A C 1
ATOM 677 O O . GLN A 1 80 ? -2.544 -0.082 10.103 1.00 91.31 80 GLN A O 1
ATOM 682 N N . ILE A 1 81 ? -4.362 0.069 11.414 1.00 89.06 81 ILE A N 1
ATOM 683 C CA . ILE A 1 81 ? -4.193 1.470 11.793 1.00 89.06 81 ILE A CA 1
ATOM 684 C C . ILE A 1 81 ? -4.548 1.639 13.268 1.00 89.06 81 ILE A C 1
ATOM 686 O O . ILE A 1 81 ? -5.501 1.017 13.747 1.00 89.06 81 ILE A O 1
ATOM 690 N N . TYR A 1 82 ? -3.775 2.464 13.970 1.00 85.94 82 TYR A N 1
ATOM 691 C CA . TYR A 1 82 ? -4.035 2.873 15.345 1.00 85.94 82 TYR A CA 1
ATOM 692 C C . TYR A 1 82 ? -4.418 4.344 15.385 1.00 85.94 82 TYR A C 1
ATOM 694 O O . TYR A 1 82 ? -3.735 5.162 14.779 1.00 85.94 82 TYR A O 1
ATOM 702 N N . PHE A 1 83 ? -5.460 4.691 16.134 1.00 79.75 83 PHE A N 1
ATOM 703 C CA . PHE A 1 83 ? -5.787 6.091 16.388 1.00 79.75 83 PHE A CA 1
ATOM 704 C C . PHE A 1 83 ? -6.547 6.280 17.705 1.00 79.75 83 PHE A C 1
ATOM 706 O O . PHE A 1 83 ? -7.229 5.380 18.206 1.00 79.75 83 PHE A O 1
ATOM 713 N N . CYS A 1 84 ? -6.416 7.479 18.277 1.00 75.88 84 CYS A N 1
ATOM 714 C CA . CYS A 1 84 ? -7.208 7.935 19.422 1.00 75.88 84 CYS A CA 1
ATOM 715 C C . CYS A 1 84 ? -8.575 8.438 18.939 1.00 75.88 84 CYS A C 1
ATOM 717 O O . CYS A 1 84 ? -8.674 9.017 17.860 1.00 75.88 84 CYS A O 1
ATOM 719 N N . PHE A 1 85 ? -9.629 8.250 19.729 1.00 73.56 85 PHE A N 1
ATOM 720 C CA . PHE A 1 85 ? -10.997 8.447 19.252 1.00 73.56 85 PHE A CA 1
ATOM 721 C C . PHE A 1 85 ? -11.969 8.750 20.396 1.00 73.56 85 PHE A C 1
ATOM 723 O O . PHE A 1 85 ? -11.721 8.393 21.550 1.00 73.56 85 PHE A O 1
ATOM 730 N N . ASP A 1 86 ? -13.099 9.352 20.037 1.00 77.50 86 ASP A N 1
ATOM 731 C CA . ASP A 1 86 ? -14.316 9.347 20.839 1.00 77.50 86 ASP A CA 1
ATOM 732 C C . ASP A 1 86 ? -15.277 8.300 20.271 1.00 77.50 86 ASP A C 1
ATOM 734 O O . ASP A 1 86 ? -15.248 7.957 19.089 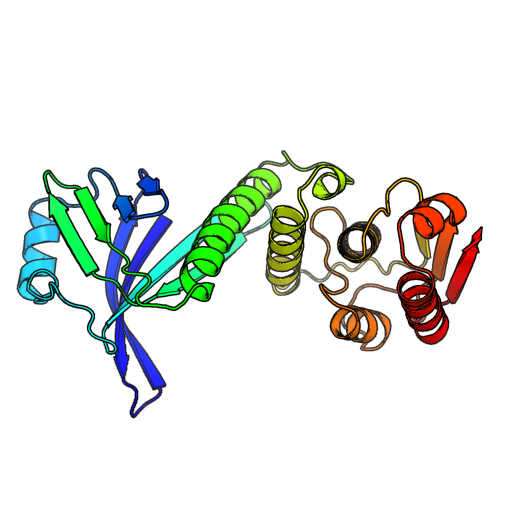1.00 77.50 86 ASP A O 1
ATOM 738 N N . PHE A 1 87 ? -16.166 7.757 21.094 1.00 81.50 87 PHE A N 1
ATOM 739 C CA . PHE A 1 87 ? -17.192 6.857 20.586 1.00 81.50 87 PHE A CA 1
ATOM 740 C C . PHE A 1 87 ? -18.494 6.973 21.357 1.00 81.50 87 PHE A C 1
ATOM 742 O O . PHE A 1 87 ? -18.534 7.342 22.530 1.00 81.50 87 PHE A O 1
ATOM 749 N N . ALA A 1 88 ? -19.570 6.610 20.678 1.00 83.88 88 ALA A N 1
ATOM 750 C CA . ALA A 1 88 ? -20.848 6.311 21.284 1.00 83.88 88 ALA A CA 1
ATOM 751 C C . ALA A 1 88 ? -21.312 4.932 20.831 1.00 83.88 88 ALA A C 1
ATOM 753 O O . ALA A 1 88 ? -20.775 4.329 19.902 1.00 83.88 88 ALA A O 1
ATOM 754 N N . TYR A 1 89 ? -22.355 4.444 21.479 1.00 83.94 89 TYR A N 1
ATOM 755 C CA . TYR A 1 89 ? -23.083 3.286 21.008 1.00 83.94 89 TYR A CA 1
ATOM 756 C C . TYR A 1 89 ? -24.575 3.583 21.039 1.00 83.94 89 TYR A C 1
ATOM 758 O O . TYR A 1 89 ? -25.081 4.234 21.955 1.00 83.94 89 TYR A O 1
ATOM 766 N N . GLN A 1 90 ? -25.284 3.126 20.016 1.00 83.56 90 GLN A N 1
ATOM 767 C CA . GLN A 1 90 ? -26.720 3.329 19.893 1.00 83.56 90 GLN A CA 1
ATOM 768 C C . GLN A 1 90 ? -27.308 2.188 19.072 1.00 83.56 90 GLN A C 1
ATOM 770 O O . GLN A 1 90 ? -26.760 1.837 18.038 1.00 83.56 90 GLN A O 1
ATOM 775 N N . ASN A 1 91 ? -28.438 1.619 19.501 1.00 85.62 91 ASN A N 1
ATOM 776 C CA . ASN A 1 91 ? -29.159 0.592 18.736 1.00 85.62 91 ASN A CA 1
ATOM 777 C C . ASN A 1 91 ? -28.282 -0.599 18.283 1.00 85.62 91 ASN A C 1
ATOM 779 O O . ASN A 1 91 ? -28.432 -1.056 17.159 1.00 85.62 91 ASN A O 1
ATOM 783 N N . ASN A 1 92 ? -27.396 -1.105 19.151 1.00 89.88 92 ASN A N 1
ATOM 784 C CA . ASN A 1 92 ? -26.410 -2.166 18.858 1.00 89.88 92 ASN A CA 1
ATOM 785 C C . ASN A 1 92 ? -25.256 -1.775 17.915 1.00 89.88 92 ASN A C 1
ATOM 787 O O . ASN A 1 92 ? -24.388 -2.609 17.644 1.00 89.88 92 ASN A O 1
ATOM 791 N N . ASP A 1 93 ? -25.206 -0.525 17.465 1.00 92.56 93 ASP A N 1
ATOM 792 C CA . ASP A 1 93 ? -24.113 0.007 16.661 1.00 92.56 93 ASP A CA 1
ATOM 793 C C . ASP A 1 93 ? -23.044 0.632 17.561 1.00 92.56 93 ASP A C 1
ATOM 795 O O . ASP A 1 93 ? -23.352 1.234 18.596 1.00 92.56 93 ASP A O 1
ATOM 799 N N . LEU A 1 94 ? -21.788 0.523 17.134 1.00 90.50 94 LEU A N 1
ATOM 800 C CA . LEU A 1 94 ? -20.670 1.291 17.674 1.00 90.50 94 LEU A CA 1
ATOM 801 C C . LEU A 1 94 ? -20.369 2.438 16.707 1.00 90.50 94 LEU A C 1
ATOM 803 O O . LEU A 1 94 ? -20.077 2.203 15.537 1.00 90.50 94 LEU A O 1
ATOM 807 N N . VAL A 1 95 ? -20.432 3.673 17.192 1.00 89.44 95 VAL A N 1
ATOM 808 C CA . VAL A 1 95 ? -20.144 4.880 16.413 1.00 89.44 95 VAL A CA 1
ATOM 809 C C . VAL A 1 95 ? -18.844 5.473 16.922 1.00 89.44 95 VAL A C 1
ATOM 811 O O . VAL A 1 95 ? -18.792 5.951 18.050 1.00 89.44 95 VAL A O 1
ATOM 814 N N . ILE A 1 96 ? -17.802 5.443 16.102 1.00 85.69 96 ILE A N 1
ATOM 815 C CA . ILE A 1 96 ? -16.541 6.122 16.375 1.00 85.69 96 ILE A CA 1
ATOM 816 C C . ILE A 1 96 ? -16.622 7.524 15.791 1.00 85.69 96 ILE A C 1
ATOM 818 O O . ILE A 1 96 ? -16.775 7.674 14.580 1.00 85.69 96 ILE A O 1
ATOM 822 N N . PHE A 1 97 ? -16.479 8.523 16.651 1.00 79.69 97 PHE A N 1
ATOM 823 C CA . PHE A 1 97 ? -16.236 9.904 16.267 1.00 79.69 97 PHE A CA 1
ATOM 824 C C . PHE A 1 97 ? -14.740 10.166 16.356 1.00 79.69 97 PHE A C 1
ATOM 826 O O . PHE A 1 97 ? -14.086 9.828 17.342 1.00 79.69 97 PHE A O 1
ATOM 833 N N . TYR A 1 98 ? -14.189 10.809 15.349 1.00 72.06 98 TYR A N 1
ATOM 834 C CA . TYR A 1 98 ? -12.830 11.316 15.420 1.00 72.06 98 TYR A CA 1
ATOM 835 C C . TYR A 1 98 ? -12.922 12.821 15.221 1.00 72.06 98 TYR A C 1
ATOM 837 O O . TYR A 1 98 ? -13.371 13.302 14.185 1.00 72.06 98 TYR A O 1
ATOM 845 N N . SER A 1 99 ? -12.563 13.583 16.257 1.00 55.88 99 SER A N 1
ATOM 846 C CA . SER A 1 99 ? -12.300 15.003 16.082 1.00 55.88 99 SER A CA 1
ATOM 847 C C . SER A 1 99 ? -10.901 15.129 15.492 1.00 55.88 99 SER A C 1
ATOM 849 O O . SER A 1 99 ? -9.898 14.835 16.150 1.00 55.88 99 SER A O 1
ATOM 851 N N . PHE A 1 100 ? -10.826 15.570 14.237 1.00 56.91 100 PHE A N 1
ATOM 852 C CA . PHE A 1 100 ? -9.606 16.146 13.679 1.00 56.91 100 PHE A CA 1
ATOM 853 C C . PHE A 1 100 ? -9.370 17.486 14.372 1.00 56.91 100 PHE A C 1
ATOM 855 O O . PHE A 1 100 ? -9.579 18.551 13.796 1.00 56.91 100 PHE A O 1
ATOM 862 N N . ASP A 1 101 ? -9.006 17.453 15.651 1.00 47.62 101 ASP A N 1
ATOM 863 C CA . ASP A 1 101 ? -8.561 18.636 16.378 1.00 47.62 101 ASP A CA 1
ATOM 864 C C . ASP A 1 101 ? -7.183 19.052 15.826 1.00 47.62 101 ASP A C 1
ATOM 866 O O . ASP A 1 101 ? -6.163 18.914 16.492 1.00 47.62 101 ASP A O 1
ATOM 870 N N . GLY A 1 102 ? -7.156 19.532 14.578 1.00 48.19 102 GLY A N 1
ATOM 871 C CA . GLY A 1 102 ? -6.011 20.172 13.933 1.00 48.19 102 GLY A CA 1
ATOM 872 C C . GLY A 1 102 ? -4.978 19.269 13.253 1.00 48.19 102 GLY A C 1
ATOM 873 O O . GLY A 1 102 ? -3.988 19.805 12.769 1.00 48.19 102 GLY A O 1
ATOM 874 N N . GLU A 1 103 ? -5.176 17.952 13.183 1.00 56.94 103 GLU A N 1
ATOM 875 C CA . GLU A 1 103 ? -4.232 17.027 12.533 1.00 56.94 103 GLU A CA 1
ATOM 876 C C . GLU A 1 103 ? -4.819 16.519 11.204 1.00 56.94 103 GLU A C 1
ATOM 878 O O . GLU A 1 103 ? -5.507 15.499 11.173 1.00 56.94 103 GLU A O 1
ATOM 883 N N . GLU A 1 104 ? -4.568 17.249 10.105 1.00 57.53 104 GLU A N 1
ATOM 884 C CA . GLU A 1 104 ? -4.921 16.837 8.725 1.00 57.53 104 GLU A CA 1
ATOM 885 C C . GLU A 1 104 ? -4.403 15.422 8.388 1.00 57.53 104 GLU A C 1
ATOM 887 O O . GLU A 1 104 ? -5.014 14.702 7.596 1.00 57.53 104 GLU A O 1
ATOM 892 N N . ASP A 1 105 ? -3.323 14.994 9.047 1.00 66.94 105 ASP A N 1
ATOM 893 C CA . ASP A 1 105 ? -2.675 13.698 8.842 1.00 66.94 105 ASP A CA 1
ATOM 894 C C . ASP A 1 105 ? -3.581 12.507 9.216 1.00 66.94 105 ASP A C 1
ATOM 896 O O . ASP A 1 105 ? -3.585 11.492 8.520 1.00 66.94 105 ASP A O 1
ATOM 900 N N . ALA A 1 106 ? -4.432 12.626 10.242 1.00 71.94 106 ALA A N 1
ATOM 901 C CA . ALA A 1 106 ? -5.254 11.502 10.702 1.00 71.94 106 ALA A CA 1
ATOM 902 C C . ALA A 1 106 ? -6.410 11.150 9.741 1.00 71.94 106 ALA A C 1
ATOM 904 O O . ALA A 1 106 ? -6.793 9.981 9.631 1.00 71.94 106 ALA A O 1
ATOM 905 N N . GLU A 1 107 ? -6.985 12.135 9.032 1.00 78.38 107 GLU A N 1
ATOM 906 C CA . GLU A 1 107 ? -8.030 11.875 8.022 1.00 78.38 107 GLU A CA 1
ATOM 907 C C . GLU A 1 107 ? -7.433 11.107 6.849 1.00 78.38 107 GLU A C 1
ATOM 909 O O . GLU A 1 107 ? -8.012 10.133 6.355 1.00 78.38 107 GLU A O 1
ATOM 914 N N . LEU A 1 108 ? -6.256 11.558 6.419 1.00 83.12 108 LEU A N 1
ATOM 915 C CA . LEU A 1 108 ? -5.515 10.955 5.331 1.00 83.12 108 LEU A CA 1
ATOM 916 C C . LEU A 1 108 ? -5.167 9.501 5.659 1.00 83.12 108 LEU A C 1
ATOM 918 O O . LEU A 1 108 ? -5.510 8.620 4.875 1.00 83.12 108 LEU A O 1
ATOM 922 N N . GLU A 1 109 ? -4.594 9.229 6.833 1.00 85.56 109 GLU A N 1
ATOM 923 C CA . GLU A 1 109 ? -4.226 7.870 7.250 1.00 85.56 109 GLU A CA 1
ATOM 924 C C . GLU A 1 109 ? -5.424 6.905 7.259 1.00 85.56 109 GLU A C 1
ATOM 926 O O . GLU A 1 109 ? -5.317 5.753 6.821 1.00 85.56 109 GLU A O 1
ATOM 931 N N . LEU A 1 110 ? -6.592 7.364 7.720 1.00 86.88 110 LEU A N 1
ATOM 932 C CA . LEU A 1 110 ? -7.796 6.535 7.772 1.00 86.88 110 LEU A CA 1
ATOM 933 C C . LEU A 1 110 ? -8.367 6.257 6.374 1.00 86.88 110 LEU A C 1
ATOM 935 O O . LEU A 1 110 ? -8.747 5.118 6.070 1.00 86.88 110 LEU A O 1
ATOM 939 N N . ASN A 1 111 ? -8.383 7.272 5.508 1.00 89.56 111 ASN A N 1
ATOM 940 C CA . ASN A 1 111 ? -8.741 7.118 4.100 1.00 89.56 111 ASN A CA 1
ATOM 941 C C . ASN A 1 111 ? -7.805 6.125 3.401 1.00 89.56 111 ASN A C 1
ATOM 943 O O . ASN A 1 111 ? -8.270 5.226 2.690 1.00 89.56 111 ASN A O 1
ATOM 947 N N . GLU A 1 112 ? -6.497 6.245 3.630 1.00 93.00 112 GLU A N 1
ATOM 948 C CA . GLU A 1 112 ? -5.504 5.324 3.087 1.00 93.00 112 GLU A CA 1
ATOM 949 C C . GLU A 1 112 ? -5.740 3.900 3.593 1.00 93.00 112 GLU A C 1
ATOM 951 O O . GLU A 1 112 ? -5.786 2.973 2.788 1.00 93.00 112 GLU A O 1
ATOM 956 N N . PHE A 1 113 ? -5.994 3.700 4.890 1.00 92.88 113 PHE A N 1
ATOM 957 C CA . PHE A 1 113 ? -6.301 2.378 5.447 1.00 92.88 113 PHE A CA 1
ATOM 958 C C . PHE A 1 113 ? -7.503 1.716 4.757 1.00 92.88 113 PHE A C 1
ATOM 960 O O . PHE A 1 113 ? -7.429 0.559 4.318 1.00 92.88 113 PHE A O 1
ATOM 967 N N . PHE A 1 114 ? -8.624 2.431 4.615 1.00 92.38 114 PHE A N 1
ATOM 968 C CA . PHE A 1 114 ? -9.799 1.872 3.943 1.00 92.38 114 PHE A CA 1
ATOM 969 C C . PHE A 1 114 ? -9.532 1.587 2.468 1.00 92.38 114 PHE A C 1
ATOM 971 O O . PHE A 1 114 ? -10.009 0.568 1.946 1.00 92.38 114 PHE A O 1
ATOM 978 N N . LYS A 1 115 ? -8.730 2.430 1.814 1.00 95.81 115 LYS A N 1
ATOM 979 C CA . LYS A 1 115 ? -8.351 2.223 0.425 1.00 95.81 115 LYS A CA 1
ATOM 980 C C . LYS A 1 115 ? -7.419 1.027 0.244 1.00 95.81 115 LYS A C 1
ATOM 982 O O . LYS A 1 115 ? -7.684 0.174 -0.605 1.00 95.81 115 LYS A O 1
ATOM 987 N N . ARG A 1 116 ? -6.381 0.893 1.069 1.00 96.31 116 ARG A N 1
ATOM 988 C CA . ARG A 1 116 ? -5.482 -0.271 1.089 1.00 96.31 116 ARG A CA 1
ATOM 989 C C . ARG A 1 116 ? -6.263 -1.558 1.329 1.00 96.31 116 ARG A C 1
ATOM 991 O O . ARG A 1 116 ? -6.098 -2.524 0.586 1.00 96.31 116 ARG A O 1
ATOM 998 N N . LYS A 1 117 ? -7.211 -1.556 2.271 1.00 94.00 117 LYS A N 1
ATOM 999 C CA . LYS A 1 117 ? -8.128 -2.685 2.496 1.00 94.00 117 LYS A CA 1
ATOM 1000 C C . LYS A 1 117 ? -8.937 -3.056 1.242 1.00 94.00 117 LYS A C 1
ATOM 1002 O O . LYS A 1 117 ? -9.135 -4.249 0.987 1.00 94.00 117 LYS A O 1
ATOM 1007 N N . GLU A 1 118 ? -9.459 -2.075 0.500 1.00 94.81 118 GLU A N 1
ATOM 1008 C CA . GLU A 1 118 ? -10.171 -2.296 -0.771 1.00 94.81 118 GLU A CA 1
ATOM 1009 C C . GLU A 1 118 ? -9.246 -2.939 -1.817 1.00 94.81 118 GLU A C 1
ATOM 1011 O O . GLU A 1 118 ? -9.613 -3.940 -2.435 1.00 94.81 118 GLU A O 1
ATOM 1016 N N . LEU A 1 119 ? -8.034 -2.403 -1.980 1.00 96.69 119 LEU A N 1
ATOM 1017 C CA . LEU A 1 119 ? -7.048 -2.896 -2.944 1.00 96.69 119 LEU A CA 1
ATOM 1018 C C . LEU A 1 119 ? -6.590 -4.325 -2.624 1.00 96.69 119 LEU A C 1
ATOM 1020 O O . LEU A 1 119 ? -6.573 -5.165 -3.522 1.00 96.69 119 LEU A O 1
ATOM 1024 N N . ILE A 1 120 ? -6.316 -4.634 -1.350 1.00 95.44 120 ILE A N 1
ATOM 1025 C CA . ILE A 1 120 ? -6.005 -6.000 -0.889 1.00 95.44 120 ILE A CA 1
ATOM 1026 C C . ILE A 1 120 ? -7.130 -6.965 -1.288 1.00 95.44 120 ILE A C 1
ATOM 1028 O O . ILE A 1 120 ? -6.866 -8.063 -1.778 1.00 95.44 120 ILE A O 1
ATOM 1032 N N . TYR A 1 121 ? -8.388 -6.551 -1.126 1.00 94.06 121 TYR A N 1
ATOM 1033 C CA . TYR A 1 121 ? -9.544 -7.389 -1.446 1.00 94.06 121 TYR A CA 1
ATOM 1034 C C . TYR A 1 121 ? -9.658 -7.691 -2.931 1.00 94.06 121 TYR A C 1
ATOM 1036 O O . TYR A 1 121 ? -9.818 -8.853 -3.315 1.00 94.06 121 TYR A O 1
ATOM 1044 N N . LYS A 1 122 ? -9.540 -6.654 -3.762 1.00 95.62 122 LYS A N 1
ATOM 1045 C CA . LYS A 1 122 ? -9.558 -6.792 -5.220 1.00 95.62 122 LYS A CA 1
ATOM 1046 C C . LYS A 1 122 ? -8.418 -7.682 -5.703 1.00 95.62 122 LYS A C 1
ATOM 1048 O O . LYS A 1 122 ? -8.651 -8.617 -6.470 1.00 95.62 122 LYS A O 1
ATOM 1053 N N . TYR A 1 123 ? -7.208 -7.457 -5.193 1.00 94.94 123 TYR A N 1
ATOM 1054 C CA . TYR A 1 123 ? -6.038 -8.262 -5.527 1.00 94.94 123 TYR A CA 1
ATOM 1055 C C . TYR A 1 123 ? -6.239 -9.742 -5.175 1.00 94.94 123 TYR A C 1
ATOM 1057 O O . TYR A 1 123 ? -6.117 -10.607 -6.041 1.00 94.94 123 TYR A O 1
ATOM 1065 N N . LEU A 1 124 ? -6.632 -10.049 -3.933 1.00 93.56 124 LEU A N 1
ATOM 1066 C CA . LEU A 1 124 ? -6.806 -11.431 -3.477 1.00 93.56 124 LEU A CA 1
ATOM 1067 C C . LEU A 1 124 ? -7.921 -12.181 -4.218 1.00 93.56 124 LEU A C 1
ATOM 1069 O O . LEU A 1 124 ? -7.875 -13.412 -4.295 1.00 93.56 124 LEU A O 1
ATOM 1073 N N . LYS A 1 125 ? -8.899 -11.460 -4.774 1.00 94.25 125 LYS A N 1
ATOM 1074 C CA . LYS A 1 125 ? -9.947 -12.010 -5.641 1.00 94.25 125 LYS A CA 1
ATOM 1075 C C . LYS A 1 125 ? -9.542 -12.169 -7.109 1.00 94.25 125 LYS A C 1
ATOM 1077 O O . LYS A 1 125 ? -10.322 -12.722 -7.882 1.00 94.25 125 LYS A O 1
ATOM 1082 N N . GLY A 1 126 ? -8.353 -11.712 -7.496 1.00 93.19 126 GLY A N 1
ATOM 1083 C CA . GLY A 1 126 ? -7.904 -11.719 -8.887 1.00 93.19 126 GLY A CA 1
ATOM 1084 C C . GLY A 1 126 ? -8.596 -10.665 -9.756 1.00 93.19 126 GLY A C 1
ATOM 1085 O O . GLY A 1 126 ? -8.652 -10.820 -10.971 1.00 93.19 126 GLY A O 1
ATOM 1086 N N . GLU A 1 127 ? -9.133 -9.602 -9.150 1.00 95.62 127 GLU A N 1
ATOM 1087 C CA . GLU A 1 127 ? -9.788 -8.493 -9.860 1.00 95.62 127 GLU A CA 1
ATOM 1088 C C . GLU A 1 127 ? -8.776 -7.439 -10.360 1.00 95.62 127 GLU A C 1
ATOM 1090 O O . GLU A 1 127 ? -9.141 -6.532 -11.106 1.00 95.62 127 GLU A O 1
ATOM 1095 N N . CYS A 1 128 ? -7.499 -7.562 -9.981 1.00 94.56 128 CYS A N 1
ATOM 1096 C CA . CYS A 1 128 ? -6.411 -6.694 -10.432 1.00 94.56 128 CYS A CA 1
ATOM 1097 C C . CYS A 1 128 ? -5.549 -7.412 -11.481 1.00 94.56 128 CYS A C 1
ATOM 1099 O O . CYS A 1 128 ? -4.816 -8.345 -11.155 1.00 94.56 128 CYS A O 1
ATOM 1101 N N . GLY A 1 129 ? -5.644 -6.981 -12.740 1.00 94.50 129 GLY A N 1
ATOM 1102 C CA . GLY A 1 129 ? -4.789 -7.462 -13.831 1.00 94.50 129 GLY A CA 1
ATOM 1103 C C . GLY A 1 129 ? -3.439 -6.740 -13.910 1.00 94.50 129 GLY A C 1
ATOM 1104 O O . GLY A 1 129 ? -3.133 -5.873 -13.093 1.00 94.50 129 GLY A O 1
ATOM 1105 N N . GLN A 1 130 ? -2.652 -7.073 -14.938 1.00 96.62 130 GLN A N 1
ATOM 1106 C CA . GLN A 1 130 ? -1.442 -6.316 -15.279 1.00 96.62 130 GLN A CA 1
ATOM 1107 C C . GLN A 1 130 ? -1.783 -4.846 -15.528 1.00 96.62 130 GLN A C 1
ATOM 1109 O O . GLN A 1 130 ? -2.784 -4.545 -16.183 1.00 96.62 130 GLN A O 1
ATOM 1114 N N . LYS A 1 131 ? -0.938 -3.946 -15.025 1.00 97.25 131 LYS A N 1
ATOM 1115 C CA . LYS A 1 131 ? -1.067 -2.491 -15.159 1.00 97.25 131 LYS A CA 1
ATOM 1116 C C . LYS A 1 131 ? -2.368 -1.937 -14.584 1.00 97.25 131 LYS A C 1
ATOM 1118 O O . LYS A 1 131 ? -2.774 -0.835 -14.937 1.00 97.25 131 LYS A O 1
ATOM 1123 N N . TYR A 1 132 ? -3.008 -2.659 -13.657 1.00 98.06 132 TYR A N 1
ATOM 1124 C CA . TYR A 1 132 ? -4.188 -2.165 -12.937 1.00 98.06 132 TYR A CA 1
ATOM 1125 C C . TYR A 1 132 ? -3.914 -0.805 -12.274 1.00 98.06 132 TYR A C 1
ATOM 1127 O O . TYR A 1 132 ? -4.774 0.073 -12.281 1.00 98.06 132 TYR A O 1
ATOM 1135 N N . TRP A 1 133 ? -2.688 -0.614 -11.777 1.00 98.12 133 TRP A N 1
ATOM 1136 C CA . TRP A 1 133 ? -2.208 0.631 -11.180 1.00 98.12 133 TRP A CA 1
ATOM 1137 C C . TRP A 1 133 ? -2.270 1.843 -12.122 1.00 98.12 133 TRP A C 1
ATOM 1139 O O . TRP A 1 133 ? -2.389 2.966 -11.645 1.00 98.12 133 TRP A O 1
ATOM 1149 N N . PHE A 1 134 ? -2.241 1.655 -13.444 1.00 97.88 134 PHE A N 1
ATOM 1150 C CA . PHE A 1 134 ? -2.188 2.770 -14.394 1.00 97.88 134 PHE A CA 1
ATOM 1151 C C . PHE A 1 134 ? -3.484 3.591 -14.410 1.00 97.88 134 PHE A C 1
ATOM 1153 O O . PHE A 1 134 ? -3.458 4.805 -14.584 1.00 97.88 134 PHE A O 1
ATOM 1160 N N . ALA A 1 135 ? -4.625 2.938 -14.168 1.00 97.06 135 ALA A N 1
ATOM 1161 C CA . ALA A 1 135 ? -5.930 3.595 -14.098 1.00 97.06 135 ALA A CA 1
ATOM 1162 C C . ALA A 1 135 ? -6.235 4.211 -12.718 1.00 97.06 135 ALA A C 1
ATOM 1164 O O . ALA A 1 135 ? -7.309 4.784 -12.526 1.00 97.06 135 ALA A O 1
ATOM 1165 N N . LEU A 1 136 ? -5.335 4.050 -11.745 1.00 98.00 136 LEU A N 1
ATOM 1166 C CA . LEU A 1 136 ? -5.517 4.559 -10.392 1.00 98.00 136 LEU A CA 1
ATOM 1167 C C . LEU A 1 136 ? -5.211 6.060 -10.316 1.00 98.00 136 LEU A C 1
ATOM 1169 O O . LEU A 1 136 ? -4.400 6.593 -11.072 1.00 98.00 1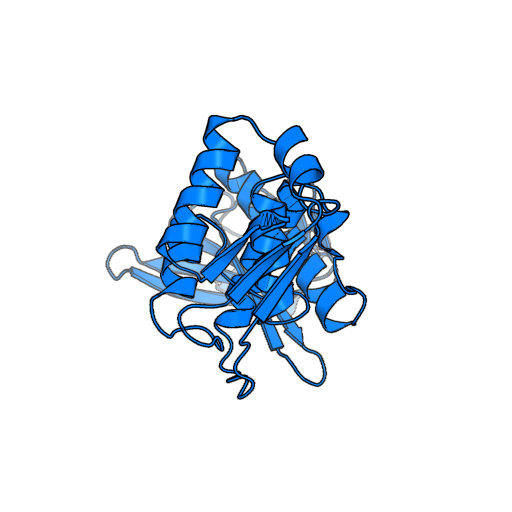36 LEU A O 1
ATOM 1173 N N . SER A 1 137 ? -5.852 6.740 -9.366 1.00 98.00 137 SER A N 1
ATOM 1174 C CA . SER A 1 137 ? -5.450 8.090 -8.960 1.00 98.00 137 SER A CA 1
ATOM 1175 C C . SER A 1 137 ? -4.078 8.056 -8.272 1.00 98.00 137 SER A C 1
ATOM 1177 O O . SER A 1 137 ? -3.640 7.002 -7.815 1.00 98.00 137 SER A O 1
ATOM 1179 N N . ASP A 1 138 ? -3.407 9.198 -8.124 1.00 97.38 138 ASP A N 1
ATOM 1180 C CA . ASP A 1 138 ? -2.129 9.245 -7.397 1.00 97.38 138 ASP A CA 1
ATOM 1181 C C . ASP A 1 138 ? -2.270 8.807 -5.932 1.00 97.38 138 ASP A C 1
ATOM 1183 O O . ASP A 1 138 ? -1.413 8.097 -5.407 1.00 97.38 138 ASP A O 1
ATOM 1187 N N . PHE A 1 139 ? -3.382 9.163 -5.283 1.00 97.25 139 PHE A N 1
ATOM 1188 C CA . PHE A 1 139 ? -3.715 8.680 -3.941 1.00 97.25 139 PHE A CA 1
ATOM 1189 C C . PHE A 1 139 ? -3.835 7.147 -3.908 1.00 97.25 139 PHE A C 1
ATOM 1191 O O . PHE A 1 139 ? -3.221 6.473 -3.079 1.00 97.25 139 PHE A O 1
ATOM 1198 N N . ASP A 1 140 ? -4.562 6.580 -4.870 1.00 98.19 140 ASP A N 1
ATOM 1199 C CA . ASP A 1 140 ? -4.750 5.138 -4.993 1.00 98.19 140 ASP A CA 1
ATOM 1200 C C . ASP A 1 140 ? -3.428 4.414 -5.327 1.00 98.19 140 ASP A C 1
ATOM 1202 O O . ASP A 1 140 ? -3.211 3.302 -4.846 1.00 98.19 140 ASP A O 1
ATOM 1206 N N . LYS A 1 141 ? -2.531 5.028 -6.115 1.00 98.56 141 LYS A N 1
ATOM 1207 C CA . LYS A 1 141 ? -1.192 4.494 -6.430 1.00 98.56 141 LYS A CA 1
ATOM 1208 C C . LYS A 1 141 ? -0.279 4.472 -5.208 1.00 98.56 141 LYS A C 1
ATOM 1210 O O . LYS A 1 141 ? 0.435 3.491 -5.017 1.00 98.56 141 LYS A O 1
ATOM 1215 N N . LYS A 1 142 ? -0.328 5.495 -4.347 1.00 97.94 142 LYS A N 1
ATOM 1216 C CA . LYS A 1 142 ? 0.382 5.470 -3.055 1.00 97.94 142 LYS A CA 1
ATOM 1217 C C . LYS A 1 142 ? -0.093 4.295 -2.200 1.00 97.94 142 LYS A C 1
ATOM 1219 O O . LYS A 1 142 ? 0.714 3.457 -1.811 1.00 97.94 142 LYS A O 1
ATOM 1224 N N . CYS A 1 143 ? -1.411 4.143 -2.055 1.00 98.12 143 CYS A N 1
ATOM 1225 C CA . CYS A 1 143 ? -1.998 2.994 -1.362 1.00 98.12 143 CYS A CA 1
ATOM 1226 C C . CYS A 1 143 ? -1.600 1.652 -2.010 1.00 98.12 143 CYS A C 1
ATOM 1228 O O . CYS A 1 143 ? -1.358 0.668 -1.315 1.00 98.12 143 CYS A O 1
ATOM 1230 N N . TRP A 1 144 ? -1.523 1.586 -3.343 1.00 98.31 144 TRP A N 1
ATOM 1231 C CA . TRP A 1 144 ? -1.070 0.396 -4.071 1.00 98.31 144 TRP A CA 1
ATOM 1232 C C . TRP A 1 144 ? 0.383 0.039 -3.742 1.00 98.31 144 TRP A C 1
ATOM 1234 O O . TRP A 1 144 ? 0.689 -1.134 -3.515 1.00 98.31 144 TRP A O 1
ATOM 1244 N N . LEU A 1 145 ? 1.274 1.030 -3.677 1.00 98.38 145 LEU A N 1
ATOM 1245 C CA . LEU A 1 145 ? 2.680 0.841 -3.320 1.00 98.38 145 LEU A CA 1
ATOM 1246 C C . LEU A 1 145 ? 2.853 0.413 -1.858 1.00 98.38 145 LEU A C 1
ATOM 1248 O O . LEU A 1 145 ? 3.638 -0.499 -1.601 1.00 98.38 145 LEU A O 1
ATOM 1252 N N . ASP A 1 146 ? 2.081 0.977 -0.928 1.00 96.94 146 ASP A N 1
ATOM 1253 C CA . ASP A 1 146 ? 2.060 0.541 0.475 1.00 96.94 146 ASP A CA 1
ATOM 1254 C C . ASP A 1 146 ? 1.643 -0.925 0.599 1.00 96.94 146 ASP A C 1
ATOM 1256 O O . ASP A 1 146 ? 2.294 -1.726 1.270 1.00 96.94 146 ASP A O 1
ATOM 1260 N N . VAL A 1 147 ? 0.571 -1.314 -0.096 1.00 96.31 147 VAL A N 1
ATOM 1261 C CA . VAL A 1 147 ? 0.102 -2.703 -0.105 1.00 96.31 147 VAL A CA 1
ATOM 1262 C C . VAL A 1 147 ? 1.141 -3.621 -0.754 1.00 96.31 147 VAL A C 1
ATOM 1264 O O . VAL A 1 147 ? 1.362 -4.735 -0.274 1.00 96.31 147 VAL A O 1
ATOM 1267 N N . SER A 1 148 ? 1.817 -3.155 -1.807 1.00 96.06 148 SER A N 1
ATOM 1268 C CA . SER A 1 148 ? 2.913 -3.885 -2.452 1.00 96.06 148 SER A CA 1
ATOM 1269 C C . SER A 1 148 ? 4.087 -4.087 -1.486 1.00 96.06 148 SER A C 1
ATOM 1271 O O . SER A 1 148 ? 4.648 -5.182 -1.417 1.00 96.06 148 SER A O 1
ATOM 1273 N N . TYR A 1 149 ? 4.427 -3.072 -0.685 1.00 95.12 149 TYR A N 1
ATOM 1274 C CA . TYR A 1 149 ? 5.436 -3.176 0.368 1.00 95.12 149 TYR A CA 1
ATOM 1275 C C . TYR A 1 149 ? 5.032 -4.197 1.435 1.00 95.12 149 TYR A C 1
ATOM 1277 O O . TYR A 1 149 ? 5.810 -5.107 1.724 1.00 95.12 149 TYR A O 1
ATOM 1285 N N . LEU A 1 150 ? 3.804 -4.109 1.965 1.00 92.44 150 LEU A N 1
ATOM 1286 C CA . LEU A 1 150 ? 3.269 -5.075 2.933 1.00 92.44 150 LEU A CA 1
ATOM 1287 C C . LEU A 1 150 ? 3.337 -6.505 2.389 1.00 92.44 150 LEU A C 1
ATOM 1289 O O . LEU A 1 150 ? 3.739 -7.423 3.103 1.00 92.44 150 LEU A O 1
ATOM 1293 N N . ARG A 1 151 ? 2.992 -6.695 1.110 1.00 91.75 151 ARG A N 1
ATOM 1294 C CA . ARG A 1 151 ? 3.085 -7.992 0.436 1.00 91.75 151 ARG A CA 1
ATOM 1295 C C . ARG A 1 151 ? 4.526 -8.489 0.349 1.00 91.75 151 ARG A C 1
ATOM 1297 O O . ARG A 1 151 ? 4.765 -9.659 0.623 1.00 91.75 151 ARG A O 1
ATOM 1304 N N . ALA A 1 152 ? 5.481 -7.625 0.015 1.00 91.06 152 ALA A N 1
ATOM 1305 C CA . ALA A 1 152 ? 6.893 -7.993 -0.095 1.00 91.06 152 ALA A CA 1
ATOM 1306 C C . ALA A 1 152 ? 7.533 -8.412 1.242 1.00 91.06 152 ALA A C 1
ATOM 1308 O O . ALA A 1 152 ? 8.546 -9.109 1.237 1.00 91.06 152 ALA A O 1
ATOM 1309 N N . GLN A 1 153 ? 6.949 -8.018 2.380 1.00 87.31 153 GLN A N 1
ATOM 1310 C CA . GLN A 1 153 ? 7.363 -8.479 3.713 1.00 87.31 153 GLN A CA 1
ATOM 1311 C C . GLN A 1 153 ? 6.848 -9.888 4.046 1.00 87.31 153 GLN A C 1
ATOM 1313 O O . GLN A 1 153 ? 7.349 -10.539 4.967 1.00 87.31 153 GLN A O 1
ATOM 1318 N N . LEU A 1 154 ? 5.845 -10.386 3.318 1.00 82.94 154 LEU A N 1
ATOM 1319 C CA . LEU A 1 154 ? 5.371 -11.753 3.483 1.00 82.94 154 LEU A CA 1
ATOM 1320 C C . LEU A 1 154 ? 6.438 -12.684 2.908 1.00 82.94 154 LEU A C 1
ATOM 1322 O O . LEU A 1 154 ? 6.790 -12.575 1.739 1.00 82.94 154 LEU A O 1
ATOM 1326 N N . VAL A 1 155 ? 6.965 -13.587 3.738 1.00 61.69 155 VAL A N 1
ATOM 1327 C CA . VAL A 1 155 ? 8.049 -14.519 3.389 1.00 61.69 155 VAL A CA 1
ATOM 1328 C C . VAL A 1 155 ? 7.615 -15.445 2.246 1.00 61.69 155 VAL A C 1
ATOM 1330 O O . VAL A 1 155 ? 7.156 -16.564 2.461 1.00 61.69 155 VAL A O 1
ATOM 1333 N N . GLN A 1 156 ? 7.762 -14.969 1.016 1.00 62.09 156 GLN A N 1
ATOM 1334 C CA . GLN A 1 156 ? 7.644 -15.732 -0.212 1.00 62.09 156 GLN A CA 1
ATOM 1335 C C . GLN A 1 156 ? 8.899 -15.441 -1.019 1.00 62.09 156 GLN A C 1
ATOM 1337 O O . GLN A 1 156 ? 9.030 -14.398 -1.653 1.00 62.09 156 GLN A O 1
ATOM 1342 N N . LYS A 1 157 ? 9.867 -16.355 -0.939 1.00 58.69 157 LYS A N 1
ATOM 1343 C CA . LYS A 1 157 ? 10.994 -16.323 -1.863 1.00 58.69 157 LYS A CA 1
ATOM 1344 C C . LYS A 1 157 ? 10.460 -16.728 -3.228 1.00 58.69 157 LYS A C 1
ATOM 1346 O O . LYS A 1 157 ? 10.074 -17.878 -3.420 1.00 58.69 157 LYS A O 1
ATOM 1351 N N . ASP A 1 158 ? 10.393 -15.767 -4.140 1.00 67.00 158 ASP A N 1
ATOM 1352 C CA . ASP A 1 158 ? 10.327 -16.087 -5.556 1.00 67.00 158 ASP A CA 1
ATOM 1353 C C . ASP A 1 158 ? 11.726 -16.543 -5.977 1.00 67.00 158 ASP A C 1
ATOM 1355 O O . ASP A 1 158 ? 12.684 -15.772 -5.921 1.00 67.00 158 ASP A O 1
ATOM 1359 N N . ASP A 1 159 ? 11.858 -17.812 -6.356 1.00 71.00 159 ASP A N 1
ATOM 1360 C CA . ASP A 1 159 ? 13.131 -18.374 -6.816 1.00 71.00 159 ASP A CA 1
ATOM 1361 C C . ASP A 1 159 ? 13.510 -17.869 -8.226 1.00 71.00 159 ASP A C 1
ATOM 1363 O O . ASP A 1 159 ? 14.592 -18.172 -8.740 1.00 71.00 159 ASP A O 1
ATOM 1367 N N . ARG A 1 160 ? 12.625 -17.114 -8.895 1.00 86.50 160 ARG A N 1
ATOM 1368 C CA . ARG A 1 160 ? 12.866 -16.574 -10.236 1.00 86.50 160 ARG A CA 1
ATOM 1369 C C . ARG A 1 160 ? 13.693 -15.299 -10.165 1.00 86.50 160 ARG A C 1
ATOM 1371 O O . ARG A 1 160 ? 13.195 -14.249 -9.794 1.00 86.50 160 ARG A O 1
ATOM 1378 N N . ILE A 1 161 ? 14.933 -15.375 -10.637 1.00 93.06 161 ILE A N 1
ATOM 1379 C CA . ILE A 1 161 ? 15.787 -14.200 -10.827 1.00 93.06 161 ILE A CA 1
ATOM 1380 C C . ILE A 1 161 ? 15.432 -13.490 -12.141 1.00 93.06 161 ILE A C 1
ATOM 1382 O O . ILE A 1 161 ? 15.662 -14.027 -13.231 1.00 93.06 161 ILE A O 1
ATOM 1386 N N . VAL A 1 162 ? 14.904 -12.270 -12.042 1.00 96.56 162 VAL A N 1
ATOM 1387 C CA . VAL A 1 162 ? 14.589 -11.394 -13.177 1.00 96.56 162 VAL A CA 1
ATOM 1388 C C . VAL A 1 162 ? 15.861 -10.717 -13.678 1.00 96.56 162 VAL A C 1
ATOM 1390 O O . VAL A 1 162 ? 16.561 -10.034 -12.938 1.00 96.56 162 VAL A O 1
ATOM 1393 N N . LYS A 1 163 ? 16.180 -10.921 -14.957 1.00 97.75 163 LYS A N 1
ATOM 1394 C CA . LYS A 1 163 ? 17.411 -10.396 -15.573 1.00 97.75 163 LYS A CA 1
ATOM 1395 C C . LYS A 1 163 ? 17.197 -9.104 -16.345 1.00 97.75 163 LYS A C 1
ATOM 1397 O O . LYS A 1 163 ? 18.127 -8.319 -16.490 1.00 97.75 163 LYS A O 1
ATOM 1402 N N . GLU A 1 164 ? 15.992 -8.928 -16.869 1.00 98.31 164 GLU A N 1
ATOM 1403 C CA . GLU A 1 164 ? 15.632 -7.822 -17.739 1.00 98.31 164 GLU A CA 1
ATOM 1404 C C . GLU A 1 164 ? 14.157 -7.482 -17.555 1.00 98.31 164 GLU A C 1
ATOM 1406 O O . GLU A 1 164 ? 13.330 -8.391 -17.456 1.00 98.31 164 GLU A O 1
ATOM 1411 N N . ILE A 1 165 ? 13.849 -6.187 -17.556 1.00 98.56 165 ILE A N 1
ATOM 1412 C CA . ILE A 1 165 ? 12.486 -5.657 -17.634 1.00 98.56 165 ILE A CA 1
ATOM 1413 C C . ILE A 1 165 ? 12.357 -4.670 -18.794 1.00 98.56 165 ILE A C 1
ATOM 1415 O O . ILE A 1 165 ? 13.331 -4.019 -19.192 1.00 98.56 165 ILE A O 1
ATOM 1419 N N . ILE A 1 166 ? 11.141 -4.542 -19.328 1.00 98.38 166 ILE A N 1
ATOM 1420 C CA . ILE A 1 166 ? 10.827 -3.592 -20.398 1.00 98.38 166 ILE A CA 1
ATOM 1421 C C . ILE A 1 166 ? 9.772 -2.610 -19.892 1.00 98.38 166 ILE A C 1
ATOM 1423 O O . ILE A 1 166 ? 8.618 -2.972 -19.672 1.00 98.38 166 ILE A O 1
ATOM 1427 N N . LEU A 1 167 ? 10.170 -1.349 -19.775 1.00 98.38 167 LEU A N 1
ATOM 1428 C CA . LEU A 1 167 ? 9.288 -0.244 -19.433 1.00 98.38 167 LEU A CA 1
ATOM 1429 C C . LEU A 1 167 ? 8.818 0.424 -20.724 1.00 98.38 167 LEU A C 1
ATOM 1431 O O . LEU A 1 167 ? 9.631 0.941 -21.487 1.00 98.38 167 LEU A O 1
ATOM 1435 N N . ASP A 1 168 ? 7.516 0.402 -20.996 1.00 98.38 168 ASP A N 1
ATOM 1436 C CA . ASP A 1 168 ? 6.929 1.171 -22.093 1.00 98.38 168 ASP A CA 1
ATOM 1437 C C . ASP A 1 168 ? 6.490 2.546 -21.582 1.00 98.38 168 ASP A C 1
ATOM 1439 O O . ASP A 1 168 ? 5.587 2.668 -20.753 1.00 98.38 168 ASP A O 1
ATOM 1443 N N . GLY A 1 169 ? 7.130 3.591 -22.097 1.00 97.94 169 GLY A N 1
ATOM 1444 C CA . GLY A 1 169 ? 6.925 4.958 -21.660 1.00 97.94 169 GLY A CA 1
ATOM 1445 C C . GLY A 1 169 ? 5.509 5.497 -21.854 1.00 97.94 169 GLY A C 1
ATOM 1446 O O . GLY A 1 169 ? 5.151 6.476 -21.202 1.00 97.94 169 GLY A O 1
ATOM 1447 N N . ALA A 1 170 ? 4.679 4.837 -22.668 1.00 97.38 170 ALA A N 1
ATOM 1448 C CA . ALA A 1 170 ? 3.256 5.149 -22.792 1.00 97.38 170 ALA A CA 1
ATOM 1449 C C . ALA A 1 170 ? 2.448 4.907 -21.498 1.00 97.38 170 ALA A C 1
ATOM 1451 O O . ALA A 1 170 ? 1.342 5.428 -21.381 1.00 97.38 170 ALA A O 1
ATOM 1452 N N . TYR A 1 171 ? 2.988 4.143 -20.539 1.00 98.19 171 TYR A N 1
ATOM 1453 C CA . TYR A 1 171 ? 2.358 3.863 -19.240 1.00 98.19 171 TYR A CA 1
ATOM 1454 C C . TYR A 1 171 ? 3.001 4.614 -18.066 1.00 98.19 171 TYR A C 1
ATOM 1456 O O . TYR A 1 171 ? 2.708 4.301 -16.917 1.00 98.19 171 TYR A O 1
ATOM 1464 N N . ILE A 1 172 ? 3.907 5.560 -18.323 1.00 98.00 172 ILE A N 1
ATOM 1465 C CA . ILE A 1 172 ? 4.622 6.285 -17.266 1.00 98.00 172 ILE A CA 1
ATOM 1466 C C . ILE A 1 172 ? 4.301 7.768 -17.413 1.00 98.00 172 ILE A C 1
ATOM 1468 O O . ILE A 1 172 ? 4.930 8.471 -18.205 1.00 98.00 172 ILE A O 1
ATOM 1472 N N . GLU A 1 173 ? 3.299 8.223 -16.664 1.00 96.50 173 GLU A N 1
ATOM 1473 C CA . GLU A 1 173 ? 2.858 9.618 -16.640 1.00 96.50 173 GLU A CA 1
ATOM 1474 C C . GLU A 1 173 ? 3.289 10.354 -15.366 1.00 96.50 173 GLU A C 1
ATOM 1476 O O . GLU A 1 173 ? 3.290 11.582 -15.351 1.00 96.50 173 GLU A O 1
ATOM 1481 N N . SER A 1 174 ? 3.689 9.628 -14.320 1.00 97.06 174 SER A N 1
ATOM 1482 C CA . SER A 1 174 ? 4.207 10.195 -13.076 1.00 97.06 174 SER A CA 1
ATOM 1483 C C . SER A 1 174 ? 5.286 9.325 -12.426 1.00 97.06 174 SER A C 1
ATOM 1485 O O . SER A 1 174 ? 5.517 8.175 -12.805 1.00 97.06 174 SER A O 1
ATOM 1487 N N . GLU A 1 175 ? 5.957 9.869 -11.410 1.00 97.62 175 GLU A N 1
ATOM 1488 C CA . GLU A 1 175 ? 6.908 9.131 -10.568 1.00 97.62 175 GLU A CA 1
ATOM 1489 C C . GLU A 1 175 ? 6.281 7.859 -9.964 1.00 97.62 175 GLU A C 1
ATOM 1491 O O . GLU A 1 175 ? 6.905 6.798 -9.950 1.00 97.62 175 GLU A O 1
ATOM 1496 N N . LEU A 1 176 ? 5.022 7.937 -9.517 1.00 98.31 176 LEU A N 1
ATOM 1497 C CA . LEU A 1 176 ? 4.315 6.792 -8.938 1.00 98.31 176 LEU A CA 1
ATOM 1498 C C . LEU A 1 176 ? 4.098 5.673 -9.963 1.00 98.31 176 LEU A C 1
ATOM 1500 O O . LEU A 1 176 ? 4.172 4.497 -9.599 1.00 98.31 176 LEU A O 1
ATOM 1504 N N . ASP A 1 177 ? 3.872 6.022 -11.234 1.00 98.50 177 ASP A N 1
ATOM 1505 C CA . ASP A 1 177 ? 3.772 5.037 -12.314 1.00 98.50 177 ASP A CA 1
ATOM 1506 C C . ASP A 1 177 ? 5.086 4.284 -12.495 1.00 98.50 177 ASP A C 1
ATOM 1508 O O . ASP A 1 177 ? 5.074 3.065 -12.638 1.00 98.50 177 ASP A O 1
ATOM 1512 N N . LEU A 1 178 ? 6.224 4.984 -12.435 1.00 98.19 178 LEU A N 1
ATOM 1513 C CA . LEU A 1 178 ? 7.537 4.356 -12.563 1.00 98.19 178 LEU A CA 1
ATOM 1514 C C . LEU A 1 178 ? 7.757 3.306 -11.463 1.00 98.19 178 LEU A C 1
ATOM 1516 O O . LEU A 1 178 ? 8.150 2.177 -11.762 1.00 98.19 178 LEU A O 1
ATOM 1520 N N . TYR A 1 179 ? 7.444 3.640 -10.207 1.00 98.69 179 TYR A N 1
ATOM 1521 C CA . TYR A 1 179 ? 7.555 2.698 -9.090 1.00 98.69 179 TYR A CA 1
ATOM 1522 C C . TYR A 1 179 ? 6.616 1.498 -9.234 1.00 98.69 179 TYR A C 1
ATOM 1524 O O . TYR A 1 179 ? 7.048 0.354 -9.066 1.00 98.69 179 TYR A O 1
ATOM 1532 N N . CYS A 1 180 ? 5.349 1.738 -9.589 1.00 98.69 180 CYS A N 1
ATOM 1533 C CA . CYS A 1 180 ? 4.379 0.664 -9.796 1.00 98.69 180 CYS A CA 1
ATOM 1534 C C . CYS A 1 180 ? 4.800 -0.260 -10.945 1.00 98.69 180 CYS A C 1
ATOM 1536 O O . CYS A 1 180 ? 4.696 -1.481 -10.826 1.00 98.69 180 CYS A O 1
ATOM 1538 N N . TYR A 1 181 ? 5.299 0.310 -12.043 1.00 98.62 181 TYR A N 1
ATOM 1539 C CA . TYR A 1 181 ? 5.651 -0.441 -13.239 1.00 98.62 181 TYR A CA 1
ATOM 1540 C C . TYR A 1 181 ? 6.910 -1.290 -13.024 1.00 98.62 181 TYR A C 1
ATOM 1542 O O . TYR A 1 181 ? 6.894 -2.488 -13.304 1.00 98.62 181 TYR A O 1
ATOM 1550 N N . ILE A 1 182 ? 7.976 -0.721 -12.448 1.00 98.56 182 ILE A N 1
ATOM 1551 C CA . ILE A 1 182 ? 9.183 -1.493 -12.107 1.00 98.56 182 ILE A CA 1
ATOM 1552 C C . ILE A 1 182 ? 8.832 -2.607 -11.111 1.00 98.56 182 ILE A C 1
ATOM 1554 O O . ILE A 1 182 ? 9.259 -3.750 -11.286 1.00 98.56 182 ILE A O 1
ATOM 1558 N N . GLY A 1 183 ? 8.022 -2.298 -10.092 1.00 97.62 183 GLY A N 1
ATOM 1559 C CA . GLY A 1 183 ? 7.532 -3.284 -9.134 1.00 97.62 183 GLY A CA 1
ATOM 1560 C C . GLY A 1 183 ? 6.790 -4.439 -9.806 1.00 97.62 183 GLY A C 1
ATOM 1561 O O . GLY A 1 183 ? 7.077 -5.601 -9.511 1.00 97.62 183 GLY A O 1
ATOM 1562 N N . GLU A 1 184 ? 5.887 -4.132 -10.741 1.00 97.94 184 GLU A N 1
ATOM 1563 C CA . GLU A 1 184 ? 5.097 -5.135 -11.456 1.00 97.94 184 GLU A CA 1
ATOM 1564 C C . GLU A 1 184 ? 5.928 -6.016 -12.396 1.00 97.94 184 GLU A C 1
ATOM 1566 O O . GLU A 1 184 ? 5.738 -7.232 -12.419 1.00 97.94 184 GLU A O 1
ATOM 1571 N N . GLU A 1 185 ? 6.863 -5.437 -13.152 1.00 97.62 185 GLU A N 1
ATOM 1572 C CA . GLU A 1 185 ? 7.691 -6.199 -14.097 1.00 97.62 185 GLU A CA 1
ATOM 1573 C C . GLU A 1 185 ? 8.660 -7.156 -13.387 1.00 97.62 185 GLU A C 1
ATOM 1575 O O . GLU A 1 185 ? 8.975 -8.222 -13.916 1.00 97.62 185 GLU A O 1
ATOM 1580 N N . VAL A 1 186 ? 9.104 -6.815 -12.172 1.00 95.94 186 VAL A N 1
ATOM 1581 C CA . VAL A 1 186 ? 9.996 -7.679 -11.384 1.00 95.94 186 VAL A CA 1
ATOM 1582 C C . VAL A 1 186 ? 9.216 -8.705 -10.561 1.00 95.94 186 VAL A C 1
ATOM 1584 O O . VAL A 1 186 ? 9.525 -9.894 -10.587 1.00 95.94 186 VAL A O 1
ATOM 1587 N N . CYS A 1 187 ? 8.209 -8.259 -9.810 1.00 93.88 187 CYS A N 1
ATOM 1588 C CA . CYS A 1 187 ? 7.572 -9.057 -8.757 1.00 93.88 187 CYS A CA 1
ATOM 1589 C C . CYS A 1 187 ? 6.131 -9.490 -9.102 1.00 93.88 187 CYS A C 1
ATOM 1591 O O . CYS A 1 187 ? 5.445 -10.085 -8.264 1.00 93.88 187 CYS A O 1
ATOM 1593 N N . GLY A 1 188 ? 5.665 -9.215 -10.325 1.00 94.19 188 GLY A N 1
ATOM 1594 C CA . GLY A 1 188 ? 4.296 -9.472 -10.775 1.00 94.19 188 GLY A CA 1
ATOM 1595 C C . GLY A 1 188 ? 3.292 -8.439 -10.260 1.00 94.19 188 GLY A C 1
ATOM 1596 O O . GLY A 1 188 ? 3.659 -7.460 -9.622 1.00 94.19 188 GLY A O 1
ATOM 1597 N N . VAL A 1 189 ? 1.998 -8.652 -10.522 1.00 95.38 189 VAL A N 1
ATOM 1598 C CA . VAL A 1 189 ? 0.927 -7.750 -10.052 1.00 95.38 189 VAL A CA 1
ATOM 1599 C C . VAL A 1 189 ? 1.055 -7.513 -8.544 1.00 95.38 189 VAL A C 1
ATOM 1601 O O . VAL A 1 189 ? 1.204 -8.472 -7.784 1.00 95.38 189 VAL A O 1
ATOM 1604 N N . LEU A 1 190 ? 0.961 -6.241 -8.134 1.00 95.06 190 LEU A N 1
ATOM 1605 C CA . LEU A 1 190 ? 1.184 -5.784 -6.753 1.00 95.06 190 LEU A CA 1
ATOM 1606 C C . LEU A 1 190 ? 2.622 -6.070 -6.266 1.00 95.06 190 LEU A C 1
ATOM 1608 O O . LEU A 1 190 ? 2.882 -6.413 -5.110 1.00 95.06 190 LEU A O 1
ATOM 1612 N N . GLY A 1 191 ? 3.563 -6.017 -7.204 1.00 95.44 191 GLY A N 1
ATOM 1613 C CA . GLY A 1 191 ? 4.982 -6.197 -6.977 1.00 95.44 191 GLY A CA 1
ATOM 1614 C C . GLY A 1 191 ? 5.641 -4.923 -6.461 1.00 95.44 191 GLY A C 1
ATOM 1615 O O . GLY A 1 191 ? 5.232 -3.816 -6.800 1.00 95.44 191 GLY A O 1
ATOM 1616 N N . TYR A 1 192 ? 6.678 -5.081 -5.638 1.00 96.19 192 TYR A N 1
ATOM 1617 C CA . TYR A 1 192 ? 7.341 -3.963 -4.974 1.00 96.19 192 TYR A CA 1
ATOM 1618 C C . TYR A 1 192 ? 8.829 -3.896 -5.309 1.00 96.19 192 TYR A C 1
ATOM 1620 O O . TYR A 1 192 ? 9.587 -4.826 -5.022 1.00 96.19 192 TYR A O 1
ATOM 1628 N N . MET A 1 193 ? 9.242 -2.745 -5.835 1.00 97.12 193 MET A N 1
ATOM 1629 C CA . MET A 1 193 ? 10.637 -2.369 -6.080 1.00 97.12 193 MET A CA 1
ATOM 1630 C C . MET A 1 193 ? 10.939 -0.971 -5.516 1.00 97.12 193 MET A C 1
ATOM 1632 O O . MET A 1 193 ? 11.760 -0.257 -6.066 1.00 97.12 193 MET A O 1
ATOM 1636 N N . GLY A 1 194 ? 10.275 -0.573 -4.424 1.00 96.50 194 GLY A N 1
ATOM 1637 C CA . GLY A 1 194 ? 10.413 0.759 -3.823 1.00 96.50 194 GLY A CA 1
ATOM 1638 C C . GLY A 1 194 ? 9.180 1.636 -4.042 1.00 96.50 194 GLY A C 1
ATOM 1639 O O . GLY A 1 194 ? 8.547 1.564 -5.089 1.00 96.50 194 GLY A O 1
ATOM 1640 N N . CYS A 1 195 ? 8.831 2.455 -3.047 1.00 96.00 195 CYS A N 1
ATOM 1641 C CA . CYS A 1 195 ? 7.761 3.463 -3.132 1.00 96.00 195 CYS A CA 1
ATOM 1642 C C . CYS A 1 195 ? 8.285 4.908 -3.229 1.00 96.00 195 CYS A C 1
ATOM 1644 O O . CYS A 1 195 ? 7.503 5.853 -3.263 1.00 96.00 195 CYS A O 1
ATOM 1646 N N . ASN A 1 196 ? 9.607 5.074 -3.227 1.00 97.50 196 ASN A N 1
ATOM 1647 C CA . ASN A 1 196 ? 10.323 6.333 -3.390 1.00 97.50 196 ASN A CA 1
ATOM 1648 C C . ASN A 1 196 ? 11.735 6.041 -3.924 1.00 97.50 196 ASN A C 1
ATOM 1650 O O . ASN A 1 196 ? 12.155 4.882 -3.994 1.00 97.50 196 ASN A O 1
ATOM 1654 N N . SER A 1 197 ? 12.483 7.086 -4.266 1.00 96.94 197 SER A N 1
ATOM 1655 C CA . SER A 1 197 ? 13.779 6.965 -4.933 1.00 96.94 197 SER A CA 1
ATOM 1656 C C . SER A 1 197 ? 14.845 6.258 -4.094 1.00 96.94 197 SER A C 1
ATOM 1658 O O . SER A 1 197 ? 15.610 5.454 -4.626 1.00 96.94 197 SER A O 1
ATOM 1660 N N . MET A 1 198 ? 14.876 6.491 -2.777 1.00 96.88 198 MET A N 1
ATOM 1661 C CA . MET A 1 198 ? 15.798 5.784 -1.882 1.00 96.88 198 MET A CA 1
ATOM 1662 C C . MET A 1 198 ? 15.447 4.300 -1.799 1.00 96.88 198 MET A C 1
ATOM 1664 O O . MET A 1 198 ? 16.314 3.460 -2.009 1.00 96.88 198 MET A O 1
ATOM 1668 N N . ALA A 1 199 ? 14.171 3.973 -1.590 1.00 96.81 199 ALA A N 1
ATOM 1669 C CA . ALA A 1 199 ? 13.718 2.589 -1.525 1.00 96.81 199 ALA A CA 1
ATOM 1670 C C . ALA A 1 199 ? 13.927 1.839 -2.854 1.00 96.81 199 ALA A C 1
ATOM 1672 O O . ALA A 1 199 ? 14.232 0.645 -2.841 1.00 96.81 199 ALA A O 1
ATOM 1673 N N . LEU A 1 200 ? 13.776 2.524 -3.995 1.00 98.06 200 LEU A N 1
ATOM 1674 C CA . LEU A 1 200 ? 14.072 1.965 -5.315 1.00 98.06 200 LEU A CA 1
ATOM 1675 C C . LEU A 1 200 ? 15.563 1.675 -5.475 1.00 98.06 200 LEU A C 1
ATOM 1677 O O . LEU A 1 200 ? 15.919 0.580 -5.906 1.00 98.06 200 LEU A O 1
ATOM 1681 N N . ARG A 1 201 ? 16.430 2.617 -5.089 1.00 97.69 201 ARG A N 1
ATOM 1682 C CA . ARG A 1 201 ? 17.881 2.402 -5.087 1.00 97.69 201 ARG A CA 1
ATOM 1683 C C . ARG A 1 201 ? 18.245 1.179 -4.250 1.00 97.69 201 ARG A C 1
ATOM 1685 O O . ARG A 1 201 ? 18.894 0.285 -4.774 1.00 97.69 201 ARG A O 1
ATOM 1692 N N . ASP A 1 202 ? 17.765 1.107 -3.012 1.00 96.25 202 ASP A N 1
ATOM 1693 C CA . ASP A 1 202 ? 18.067 -0.002 -2.104 1.00 96.25 202 ASP A CA 1
ATOM 1694 C C . ASP A 1 202 ? 17.582 -1.348 -2.700 1.00 96.25 202 ASP A C 1
ATOM 1696 O O . ASP A 1 202 ? 18.289 -2.355 -2.668 1.00 96.25 202 ASP A O 1
ATOM 1700 N N . CYS A 1 203 ? 16.417 -1.374 -3.366 1.00 96.12 203 CYS A N 1
ATOM 1701 C CA . CYS A 1 203 ? 15.942 -2.561 -4.096 1.00 96.12 203 CYS A CA 1
ATOM 1702 C C . CYS A 1 203 ? 16.850 -2.960 -5.278 1.00 96.12 203 CYS A C 1
ATOM 1704 O O . CYS A 1 203 ? 16.989 -4.155 -5.564 1.00 96.12 203 CYS A O 1
ATOM 1706 N N . LEU A 1 204 ? 17.458 -1.981 -5.954 1.00 97.25 204 LEU A N 1
ATOM 1707 C CA . LEU A 1 204 ? 18.371 -2.166 -7.084 1.00 97.25 204 LEU A CA 1
ATOM 1708 C C . LEU A 1 204 ? 19.816 -2.484 -6.669 1.00 97.25 204 LEU A C 1
ATOM 1710 O O . LEU A 1 204 ? 20.579 -2.904 -7.534 1.00 97.25 204 LEU A O 1
ATOM 1714 N N . THR A 1 205 ? 20.192 -2.352 -5.390 1.00 95.25 205 THR A N 1
ATOM 1715 C CA . THR A 1 205 ? 21.579 -2.573 -4.930 1.00 95.25 205 THR A CA 1
ATOM 1716 C C . THR A 1 205 ? 21.752 -3.622 -3.833 1.00 95.25 205 THR A C 1
ATOM 1718 O O . THR A 1 205 ? 22.773 -4.305 -3.826 1.00 95.25 205 THR A O 1
ATOM 1721 N N . ASP A 1 206 ? 20.789 -3.796 -2.924 1.00 89.00 206 ASP A N 1
ATOM 1722 C CA . ASP A 1 206 ? 21.052 -4.458 -1.633 1.00 89.00 206 ASP A CA 1
ATOM 1723 C C . ASP A 1 206 ? 20.786 -5.977 -1.627 1.00 89.00 206 ASP A C 1
ATOM 1725 O O . ASP A 1 206 ? 20.649 -6.585 -0.569 1.00 89.00 206 ASP A O 1
ATOM 1729 N N . GLU A 1 207 ? 20.679 -6.614 -2.798 1.00 84.81 207 GLU A N 1
ATOM 1730 C CA . GLU A 1 207 ? 20.384 -8.057 -2.943 1.00 84.81 207 GLU A CA 1
ATOM 1731 C C . GLU A 1 207 ? 19.105 -8.530 -2.208 1.00 84.81 207 GLU A C 1
ATOM 1733 O O . GLU A 1 207 ? 18.931 -9.708 -1.892 1.00 84.81 207 GLU A O 1
ATOM 1738 N N . ILE A 1 208 ? 18.164 -7.611 -1.961 1.00 86.62 208 ILE A N 1
ATOM 1739 C CA . ILE A 1 208 ? 16.890 -7.866 -1.263 1.00 86.62 208 ILE A CA 1
ATOM 1740 C C . ILE A 1 208 ? 15.728 -8.230 -2.201 1.00 86.62 208 ILE A C 1
ATOM 1742 O O . ILE A 1 208 ? 14.607 -8.485 -1.741 1.00 86.62 208 ILE A O 1
ATOM 1746 N N . ARG A 1 209 ? 15.950 -8.208 -3.519 1.00 90.62 209 ARG A N 1
ATOM 1747 C CA . ARG A 1 209 ? 14.929 -8.458 -4.547 1.00 90.62 209 ARG A CA 1
ATOM 1748 C C . ARG A 1 209 ? 15.379 -9.550 -5.515 1.00 90.62 209 ARG A C 1
ATOM 1750 O O . ARG A 1 209 ? 16.579 -9.762 -5.683 1.00 90.62 209 ARG A O 1
ATOM 1757 N N . PRO A 1 210 ? 14.435 -10.263 -6.155 1.00 91.88 210 PRO A N 1
ATOM 1758 C CA . PRO A 1 210 ? 14.749 -11.405 -7.005 1.00 91.88 210 PRO A CA 1
ATOM 1759 C C . PRO A 1 210 ? 15.205 -10.947 -8.402 1.00 91.88 210 PRO A C 1
ATOM 1761 O O . PRO A 1 210 ? 14.600 -11.288 -9.414 1.00 91.88 210 PRO A O 1
ATOM 1764 N N . ILE A 1 211 ? 16.270 -10.147 -8.469 1.00 94.88 211 ILE A N 1
ATOM 1765 C CA . ILE A 1 211 ? 16.836 -9.617 -9.714 1.00 94.88 211 ILE A CA 1
ATOM 1766 C C . ILE A 1 211 ? 18.284 -10.064 -9.896 1.00 94.88 211 ILE A C 1
ATOM 1768 O O . ILE A 1 211 ? 18.991 -10.383 -8.942 1.00 94.88 211 ILE A O 1
ATOM 1772 N N . GLN A 1 212 ? 18.735 -10.102 -11.146 1.00 95.56 212 GLN A N 1
ATOM 1773 C CA . GLN A 1 212 ? 20.159 -10.107 -11.445 1.00 95.56 212 GLN A CA 1
ATOM 1774 C C . GLN A 1 212 ? 20.674 -8.695 -11.203 1.00 95.56 212 GLN A C 1
ATOM 1776 O O . GLN A 1 212 ? 20.122 -7.754 -11.756 1.00 95.56 212 GLN A O 1
ATOM 1781 N N . TYR A 1 213 ? 21.736 -8.561 -10.418 1.00 94.94 213 TYR A N 1
ATOM 1782 C CA . TYR A 1 213 ? 22.396 -7.283 -10.180 1.00 94.94 213 TYR A CA 1
ATOM 1783 C C . TYR A 1 213 ? 23.583 -7.121 -11.155 1.00 94.94 213 TYR A C 1
ATOM 1785 O O . TYR A 1 213 ? 24.381 -8.063 -11.272 1.00 94.94 213 TYR A O 1
ATOM 1793 N N . PRO A 1 214 ? 23.719 -5.981 -11.867 1.00 95.88 214 PRO A N 1
ATOM 1794 C CA . PRO A 1 214 ? 22.696 -4.947 -12.061 1.00 95.88 214 PRO A CA 1
ATOM 1795 C C . PRO A 1 214 ? 21.536 -5.452 -12.940 1.00 95.88 214 PRO A C 1
ATOM 1797 O O . PRO A 1 214 ? 21.748 -6.254 -13.854 1.00 95.88 214 PRO A O 1
ATOM 1800 N N . LEU A 1 215 ? 20.317 -4.966 -12.681 1.00 98.38 215 LEU A N 1
ATOM 1801 C CA . LEU A 1 215 ? 19.139 -5.307 -13.487 1.00 98.38 215 LEU A CA 1
ATOM 1802 C C . LEU A 1 215 ? 19.234 -4.615 -14.845 1.00 98.38 215 LEU A C 1
ATOM 1804 O O . LEU A 1 215 ? 19.529 -3.424 -14.897 1.00 98.38 215 LEU A O 1
ATOM 1808 N N . ARG A 1 216 ? 18.926 -5.315 -15.940 1.00 98.62 216 ARG A N 1
ATOM 1809 C CA . ARG A 1 216 ? 18.783 -4.666 -17.247 1.00 98.62 216 ARG A CA 1
ATOM 1810 C C . ARG A 1 216 ? 17.400 -4.031 -17.384 1.00 98.62 216 ARG A C 1
ATOM 1812 O O . ARG A 1 216 ? 16.387 -4.711 -17.236 1.00 98.62 216 ARG A O 1
ATOM 1819 N N . ILE A 1 217 ? 17.347 -2.740 -17.695 1.00 98.75 217 ILE A N 1
ATOM 1820 C CA . ILE A 1 217 ? 16.098 -1.988 -17.860 1.00 98.75 217 ILE A CA 1
ATOM 1821 C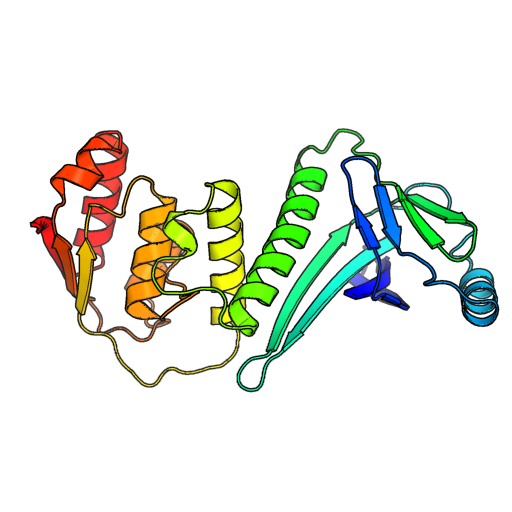 C . ILE A 1 217 ? 16.066 -1.403 -19.266 1.00 98.75 217 ILE A C 1
ATOM 1823 O O . ILE A 1 217 ? 16.892 -0.565 -19.614 1.00 98.75 217 ILE A O 1
ATOM 1827 N N . VAL A 1 218 ? 15.089 -1.813 -20.074 1.00 98.75 218 VAL A N 1
ATOM 1828 C CA . VAL A 1 218 ? 14.856 -1.221 -21.397 1.00 98.75 218 VAL A CA 1
ATOM 1829 C C . VAL A 1 218 ? 13.650 -0.292 -21.324 1.00 98.75 218 VAL A C 1
ATOM 1831 O O . VAL A 1 218 ? 12.514 -0.758 -21.265 1.00 98.75 218 VAL A O 1
ATOM 1834 N N . TRP A 1 219 ? 13.884 1.018 -21.359 1.00 98.56 219 TRP A N 1
ATOM 1835 C CA . TRP A 1 219 ? 12.837 2.038 -21.380 1.00 98.56 219 TRP A CA 1
ATOM 1836 C C . TRP A 1 219 ? 12.510 2.417 -22.825 1.00 98.56 219 TRP A C 1
ATOM 1838 O O . TRP A 1 219 ? 13.185 3.244 -23.434 1.00 98.56 219 TRP A O 1
ATOM 1848 N N . LYS A 1 220 ? 11.492 1.765 -23.389 1.00 98.38 220 LYS A N 1
ATOM 1849 C CA . LYS A 1 220 ? 10.976 2.022 -24.740 1.00 98.38 220 LYS A CA 1
ATOM 1850 C C . LYS A 1 220 ? 10.011 3.191 -24.741 1.00 98.38 220 LYS A C 1
ATOM 1852 O O . LYS A 1 220 ? 9.369 3.456 -23.730 1.00 98.38 220 LYS A O 1
ATOM 1857 N N . ASN A 1 221 ? 9.826 3.812 -25.905 1.00 97.94 221 ASN A N 1
ATOM 1858 C CA . ASN A 1 221 ? 8.885 4.916 -26.080 1.00 97.94 221 ASN A CA 1
ATOM 1859 C C . ASN A 1 221 ? 9.160 6.042 -25.066 1.00 97.94 221 ASN A C 1
ATOM 1861 O O . ASN A 1 221 ? 8.234 6.702 -24.596 1.00 97.94 221 ASN A O 1
ATOM 1865 N N . PHE A 1 222 ? 10.433 6.251 -24.716 1.00 97.81 222 PHE A N 1
ATOM 1866 C CA . PHE A 1 222 ? 10.837 7.131 -23.617 1.00 97.81 222 PHE A CA 1
ATOM 1867 C C . PHE A 1 222 ? 10.352 8.573 -23.787 1.00 97.81 222 PHE A C 1
ATOM 1869 O O . PHE A 1 222 ? 9.976 9.230 -22.818 1.00 97.81 222 PHE A O 1
ATOM 1876 N N . GLU A 1 223 ? 10.297 9.056 -25.029 1.00 97.44 223 GLU A N 1
ATOM 1877 C CA . GLU A 1 223 ? 9.811 10.403 -25.324 1.00 97.44 223 GLU A CA 1
ATOM 1878 C C . GLU A 1 223 ? 8.357 10.630 -24.863 1.00 97.44 223 GLU A C 1
ATOM 1880 O O . GLU A 1 223 ? 8.011 11.769 -24.560 1.00 97.44 223 GLU A O 1
ATOM 1885 N N . TYR A 1 224 ? 7.524 9.585 -24.736 1.00 96.88 224 TYR A N 1
ATOM 1886 C CA . TYR A 1 224 ? 6.184 9.718 -24.146 1.00 96.88 224 TYR A CA 1
ATOM 1887 C C . TYR A 1 224 ? 6.253 10.040 -22.654 1.00 96.88 224 TYR A C 1
ATOM 1889 O O . TYR A 1 224 ? 5.605 10.989 -22.218 1.00 96.88 224 TYR A O 1
ATOM 1897 N N . SER A 1 225 ? 7.068 9.310 -21.885 1.00 96.31 225 SER A N 1
ATOM 1898 C CA . SER A 1 225 ? 7.252 9.592 -20.457 1.00 96.31 225 SER A CA 1
ATOM 1899 C C . SER A 1 225 ? 7.875 10.960 -20.260 1.00 96.31 225 SER A C 1
ATOM 1901 O O . SER A 1 225 ? 7.371 11.772 -19.501 1.00 96.31 225 SER A O 1
ATOM 1903 N N . LYS A 1 226 ? 8.927 11.275 -21.014 1.00 97.06 226 LYS A N 1
ATOM 1904 C CA . LYS A 1 226 ? 9.634 12.554 -20.917 1.00 97.06 226 LYS A CA 1
ATOM 1905 C C . LYS A 1 226 ? 8.717 13.771 -21.078 1.00 97.06 226 LYS A C 1
ATOM 1907 O O . LYS A 1 226 ? 8.946 14.782 -20.431 1.00 97.06 226 LYS A O 1
ATOM 1912 N N . GLN A 1 227 ? 7.674 13.682 -21.907 1.00 97.31 227 GLN A N 1
ATOM 1913 C CA . GLN A 1 227 ? 6.693 14.761 -22.090 1.00 97.31 227 GLN A CA 1
ATOM 1914 C C . GLN A 1 227 ? 5.762 14.973 -20.885 1.00 97.31 227 GLN A C 1
ATOM 1916 O O . GLN A 1 227 ? 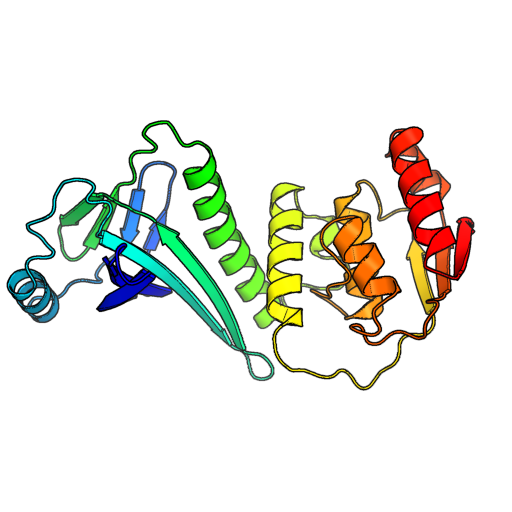5.088 16.000 -20.820 1.00 97.31 227 GLN A O 1
ATOM 1921 N N . LYS A 1 228 ? 5.690 14.011 -19.959 1.00 96.88 228 LYS A N 1
ATOM 1922 C CA . LYS A 1 228 ? 4.824 14.040 -18.770 1.00 96.88 228 LYS A CA 1
ATOM 1923 C C . LYS A 1 228 ? 5.528 14.569 -17.521 1.00 96.88 228 LYS A C 1
ATOM 1925 O O . LYS A 1 228 ? 4.860 14.952 -16.569 1.00 96.88 228 LYS A O 1
ATOM 1930 N N . PHE A 1 229 ? 6.856 14.623 -17.543 1.00 95.69 229 PHE A N 1
ATOM 1931 C CA . PHE A 1 229 ? 7.684 15.062 -16.426 1.00 95.69 229 PHE A CA 1
ATOM 1932 C C . PHE A 1 229 ? 8.293 16.433 -16.702 1.00 95.69 229 PHE A C 1
ATOM 1934 O O . PHE A 1 229 ? 8.513 16.826 -17.851 1.00 95.69 229 PHE A O 1
ATOM 1941 N N . ASN A 1 230 ? 8.653 17.133 -15.630 1.00 95.31 230 ASN A N 1
ATOM 1942 C CA . ASN A 1 230 ? 9.569 18.257 -15.744 1.00 95.31 230 ASN A CA 1
ATOM 1943 C C . ASN A 1 230 ? 10.979 17.740 -16.058 1.00 95.31 230 ASN A C 1
ATOM 1945 O O . ASN A 1 230 ? 11.335 16.607 -15.725 1.00 95.31 230 ASN A O 1
ATOM 1949 N N . GLN A 1 231 ? 11.797 18.586 -16.687 1.00 93.75 231 GLN A N 1
ATOM 1950 C CA . GLN A 1 231 ? 13.124 18.185 -17.155 1.00 93.75 231 GLN A CA 1
ATOM 1951 C C . GLN A 1 231 ? 14.047 17.711 -16.021 1.00 93.75 231 GLN A C 1
ATOM 1953 O O . GLN A 1 231 ? 14.787 16.748 -16.214 1.00 93.75 231 GLN A O 1
ATOM 1958 N N . ASP A 1 232 ? 13.979 18.348 -14.854 1.00 95.69 232 ASP A N 1
ATOM 1959 C CA . ASP A 1 232 ? 14.805 17.974 -13.703 1.00 95.69 232 ASP A CA 1
ATOM 1960 C C . ASP A 1 232 ? 14.370 16.619 -13.118 1.00 95.69 232 ASP A C 1
ATOM 1962 O O . ASP A 1 232 ? 15.217 15.769 -12.849 1.00 95.69 232 ASP A O 1
ATOM 1966 N N . ASP A 1 233 ? 13.058 16.374 -13.013 1.00 94.38 233 ASP A N 1
ATOM 1967 C CA . ASP A 1 233 ? 12.505 15.130 -12.461 1.00 94.38 233 ASP A CA 1
ATOM 1968 C C . ASP A 1 233 ? 12.841 13.925 -13.351 1.00 94.38 233 ASP A C 1
ATOM 1970 O O . ASP A 1 233 ? 13.322 12.898 -12.871 1.00 94.38 233 ASP A O 1
ATOM 1974 N N . ILE A 1 234 ? 12.645 14.041 -14.672 1.00 96.62 234 ILE A N 1
ATOM 1975 C CA . ILE A 1 234 ? 12.979 12.940 -15.586 1.00 96.62 234 ILE A CA 1
ATOM 1976 C C . ILE A 1 234 ? 14.486 12.678 -15.622 1.00 96.62 234 ILE A C 1
ATOM 1978 O O . ILE A 1 234 ? 14.898 11.519 -15.659 1.00 96.62 234 ILE A O 1
ATOM 1982 N N . GLN A 1 235 ? 15.316 13.728 -15.571 1.00 97.62 235 GLN A N 1
ATOM 1983 C CA . GLN A 1 235 ? 16.768 13.568 -15.530 1.00 97.62 235 GLN A CA 1
ATOM 1984 C C . GLN A 1 235 ? 17.209 12.880 -14.236 1.00 97.62 235 GLN A C 1
ATOM 1986 O O . GLN A 1 235 ? 18.047 11.982 -14.285 1.00 97.62 235 GLN A O 1
ATOM 1991 N N . TYR A 1 236 ? 16.598 13.228 -13.101 1.00 97.88 236 TYR A N 1
ATOM 1992 C CA . TYR A 1 236 ? 16.849 12.563 -11.827 1.00 97.88 236 TYR A CA 1
ATOM 1993 C C . TYR A 1 236 ? 16.592 11.050 -11.902 1.00 97.88 236 TYR A C 1
ATOM 1995 O O . TYR A 1 236 ? 17.429 10.264 -11.455 1.00 97.88 236 TYR A O 1
ATOM 2003 N N . PHE A 1 237 ? 15.487 10.615 -12.519 1.00 97.62 237 PHE A N 1
ATOM 2004 C CA . PHE A 1 237 ? 15.205 9.184 -12.686 1.00 97.62 237 PHE A CA 1
ATOM 2005 C C . PHE A 1 237 ? 16.137 8.491 -13.681 1.00 97.62 237 PHE A C 1
ATOM 2007 O O . PHE A 1 237 ? 16.533 7.351 -13.437 1.00 97.62 237 PHE A O 1
ATOM 2014 N N . ILE A 1 238 ? 16.527 9.161 -14.770 1.00 98.19 238 ILE A N 1
ATOM 2015 C CA . ILE A 1 238 ? 17.547 8.636 -15.690 1.00 98.19 238 ILE A CA 1
ATOM 2016 C C . ILE A 1 238 ? 18.857 8.398 -14.939 1.00 98.19 238 ILE A C 1
ATOM 2018 O O . ILE A 1 238 ? 19.443 7.323 -15.071 1.00 98.19 238 ILE A O 1
ATOM 2022 N N . ASP A 1 239 ? 19.300 9.369 -14.141 1.00 98.44 239 ASP A N 1
ATOM 2023 C CA . ASP A 1 239 ? 20.546 9.281 -13.384 1.00 98.44 239 ASP A CA 1
ATOM 2024 C C . ASP A 1 239 ? 20.469 8.174 -12.329 1.00 98.44 239 ASP A C 1
ATOM 2026 O O . ASP A 1 239 ? 21.375 7.343 -12.244 1.00 98.44 239 ASP A O 1
ATOM 2030 N N . LEU A 1 240 ? 19.369 8.110 -11.573 1.00 98.31 240 LEU A N 1
ATOM 2031 C CA . LEU A 1 240 ? 19.135 7.070 -10.573 1.00 98.31 240 LEU A CA 1
ATOM 2032 C C . LEU A 1 240 ? 19.175 5.674 -11.197 1.00 98.31 240 LEU A C 1
ATOM 2034 O O . LEU A 1 240 ? 19.877 4.800 -10.688 1.00 98.31 240 LEU A O 1
ATOM 2038 N N . LEU A 1 241 ? 18.459 5.450 -12.300 1.00 98.31 241 LEU A N 1
ATOM 2039 C CA . LEU A 1 241 ? 18.434 4.144 -12.953 1.00 98.31 241 LEU A CA 1
ATOM 2040 C C . LEU A 1 241 ? 19.778 3.819 -13.615 1.00 98.31 241 LEU A C 1
ATOM 2042 O O . LEU A 1 241 ? 20.266 2.709 -13.455 1.00 98.31 241 LEU A O 1
ATOM 2046 N N . SER A 1 242 ? 20.430 4.772 -14.284 1.00 98.00 242 SER A N 1
ATOM 2047 C CA . SER A 1 242 ? 21.727 4.533 -14.946 1.00 98.00 242 SER A CA 1
ATOM 2048 C C . SER A 1 242 ? 22.865 4.241 -13.962 1.00 98.00 242 SER A C 1
ATOM 2050 O O . SER A 1 242 ? 23.833 3.574 -14.319 1.00 98.00 242 SER A O 1
ATOM 2052 N N . GLN A 1 243 ? 22.781 4.756 -12.731 1.00 98.00 243 GLN A N 1
ATOM 2053 C CA . GLN A 1 243 ? 23.782 4.504 -11.689 1.00 98.00 243 GLN A CA 1
ATOM 2054 C C . GLN A 1 243 ? 23.604 3.148 -10.998 1.00 98.00 243 GLN A C 1
ATOM 2056 O O . GLN A 1 243 ? 24.582 2.602 -10.492 1.00 98.00 243 GLN A O 1
ATOM 2061 N N . ASN A 1 244 ? 22.377 2.617 -10.956 1.00 97.81 244 ASN A N 1
ATOM 2062 C CA . ASN A 1 244 ? 22.029 1.438 -10.153 1.00 97.81 244 ASN A CA 1
ATOM 2063 C C . ASN A 1 244 ? 21.529 0.242 -10.992 1.00 97.81 244 ASN A C 1
ATOM 2065 O O . ASN A 1 244 ? 21.281 -0.832 -10.450 1.00 97.81 244 ASN A O 1
ATOM 2069 N N . ALA A 1 245 ? 21.388 0.401 -12.310 1.00 97.88 245 ALA A N 1
ATOM 2070 C CA . ALA A 1 245 ? 20.910 -0.608 -13.253 1.00 97.88 245 ALA A CA 1
ATOM 2071 C C . ALA A 1 245 ? 21.599 -0.453 -14.629 1.00 97.88 245 ALA A C 1
ATOM 2073 O O . ALA A 1 245 ? 22.193 0.581 -14.933 1.00 97.88 245 ALA A O 1
ATOM 2074 N N . ASP A 1 246 ? 21.511 -1.477 -15.481 1.00 98.25 246 ASP A N 1
ATOM 2075 C CA . ASP A 1 246 ? 21.919 -1.399 -16.892 1.00 98.25 246 ASP A CA 1
ATOM 2076 C C . ASP A 1 246 ? 20.762 -0.814 -17.720 1.00 98.25 246 ASP A C 1
ATOM 2078 O O . ASP A 1 246 ? 19.891 -1.541 -18.211 1.00 98.25 246 ASP A O 1
ATOM 2082 N N . LEU A 1 247 ? 20.700 0.521 -17.783 1.00 98.56 247 LEU A N 1
ATOM 2083 C CA . LEU A 1 247 ? 19.620 1.262 -18.435 1.00 98.56 247 LEU A CA 1
ATOM 2084 C C . LEU A 1 247 ? 19.873 1.451 -19.938 1.00 98.56 247 LEU A C 1
ATOM 2086 O O . LEU A 1 247 ? 20.864 2.045 -20.361 1.00 98.56 247 LEU A O 1
ATOM 2090 N N . GLN A 1 248 ? 18.890 1.060 -20.747 1.00 98.56 248 GLN A N 1
ATOM 2091 C CA . GLN A 1 248 ? 18.816 1.338 -22.177 1.00 98.56 248 GLN A CA 1
ATOM 2092 C C . GLN A 1 248 ? 17.548 2.142 -22.491 1.00 98.56 248 GLN A C 1
ATOM 2094 O O . GLN A 1 248 ? 16.438 1.639 -22.336 1.00 98.56 248 GLN A O 1
ATOM 2099 N N . ILE A 1 249 ? 17.709 3.366 -22.994 1.00 97.75 249 ILE A N 1
ATOM 2100 C CA . ILE A 1 249 ? 16.604 4.240 -23.422 1.00 97.75 249 ILE A CA 1
ATOM 2101 C C . ILE A 1 249 ? 16.392 4.108 -24.937 1.00 97.75 249 ILE A C 1
ATOM 2103 O O . ILE A 1 249 ? 17.362 4.118 -25.700 1.00 97.75 249 ILE A O 1
ATOM 2107 N N . CYS A 1 250 ? 15.139 3.948 -25.374 1.00 91.44 250 CYS A N 1
ATOM 2108 C CA . CYS A 1 250 ? 14.736 3.757 -26.773 1.00 91.44 250 CYS A CA 1
ATOM 2109 C C . CYS A 1 250 ? 13.466 4.538 -27.135 1.00 91.44 250 CYS A C 1
ATOM 2111 O O . CYS A 1 250 ? 12.513 4.581 -26.321 1.00 91.44 250 CYS A O 1
#

Radius of gyration: 21.94 Å; chains: 1; bounding box: 53×40×60 Å